Protein AF-A0A951R9G5-F1 (afdb_monomer_lite)

Radius of gyration: 33.05 Å; chains: 1; bounding box: 83×29×90 Å

Sequence (285 aa):
MSDTEKRITAKMILDDSGYSSTLKGINSEIKNNKSELKAAQSGLEAFGKSTEGVNRVQSSLQKQLDLQNKKLETYKKSIKDATETLQGNIHKRDELAKSLSKAEKAHEMAIKNYGKESKEAKETEKALEELQKEHAKLDKTVENNAKTLQNYETQMNKAEEEVNKAQSAINKFNREVENTHSVSNASKRLEDLGNNFKKVGSKAQEIGGKLTTHVSLPLTGIGVAAAHVGMEYEAQMDKVAAISGATGDDLKKLENKAQEMGAKTKFSAAQAGEGMEYMAKLLPS

Structure (mmCIF, N/CA/C/O backbone):
data_AF-A0A951R9G5-F1
#
_entry.id   AF-A0A951R9G5-F1
#
loop_
_atom_site.group_PDB
_atom_site.id
_atom_site.type_symbol
_atom_site.label_atom_id
_atom_site.label_alt_id
_atom_site.label_comp_id
_atom_site.label_asym_id
_atom_site.label_entity_id
_atom_site.label_seq_id
_atom_site.pdbx_PDB_ins_code
_atom_site.Cartn_x
_atom_site.Cartn_y
_atom_site.Cartn_z
_atom_site.occupancy
_atom_site.B_iso_or_equiv
_atom_site.auth_seq_id
_atom_site.auth_comp_id
_atom_site.auth_asym_id
_atom_site.auth_atom_id
_atom_site.pdbx_PDB_model_num
ATOM 1 N N . MET A 1 1 ? 15.626 -10.837 26.464 1.00 36.91 1 MET A N 1
ATOM 2 C CA . MET A 1 1 ? 14.844 -10.658 25.222 1.00 36.91 1 MET A CA 1
ATOM 3 C C . MET A 1 1 ? 15.838 -10.396 24.109 1.00 36.91 1 MET A C 1
ATOM 5 O O . MET A 1 1 ? 16.568 -9.418 24.195 1.00 36.91 1 MET A O 1
ATOM 9 N N . SER A 1 2 ? 15.989 -11.344 23.184 1.00 32.59 2 SER A N 1
ATOM 10 C CA . SER A 1 2 ? 17.036 -11.305 22.153 1.00 32.59 2 SER A CA 1
ATOM 11 C C . SER A 1 2 ? 16.539 -10.556 20.914 1.00 32.59 2 SER A C 1
ATOM 13 O O . SER A 1 2 ? 15.360 -10.645 20.574 1.00 32.59 2 SER A O 1
ATOM 15 N N . ASP A 1 3 ? 17.432 -9.838 20.229 1.00 38.16 3 ASP A N 1
ATOM 16 C CA . ASP A 1 3 ? 17.158 -9.013 19.034 1.00 38.16 3 ASP A CA 1
ATOM 17 C C . ASP A 1 3 ? 16.532 -9.769 17.841 1.00 38.16 3 ASP A C 1
ATOM 19 O O . ASP A 1 3 ? 16.169 -9.174 16.824 1.00 38.16 3 ASP A O 1
ATOM 23 N N . THR A 1 4 ? 16.342 -11.078 17.966 1.00 37.62 4 THR A N 1
ATOM 24 C CA . THR A 1 4 ? 15.650 -11.929 16.998 1.00 37.62 4 THR A CA 1
ATOM 25 C C . THR A 1 4 ? 14.123 -11.774 17.066 1.00 37.62 4 THR A C 1
ATOM 27 O O . THR A 1 4 ? 13.455 -11.893 16.040 1.00 37.62 4 THR A O 1
ATOM 30 N N . GLU A 1 5 ? 13.551 -11.417 18.222 1.00 32.88 5 GLU A N 1
ATOM 31 C CA . GLU A 1 5 ? 12.091 -11.264 18.397 1.00 32.88 5 GLU A CA 1
ATOM 32 C C . GLU A 1 5 ? 11.547 -9.932 17.847 1.00 32.88 5 GLU A C 1
ATOM 34 O O . GLU A 1 5 ? 10.349 -9.795 17.619 1.00 32.88 5 GLU A O 1
ATOM 39 N N . LYS A 1 6 ? 12.421 -8.969 17.521 1.00 35.00 6 LYS A N 1
ATOM 40 C CA . LYS A 1 6 ? 12.043 -7.719 16.829 1.00 35.00 6 LYS A CA 1
ATOM 41 C C . LYS A 1 6 ? 12.025 -7.836 15.298 1.00 35.00 6 LYS A C 1
ATOM 43 O O . LYS A 1 6 ? 11.766 -6.850 14.615 1.00 35.00 6 LYS A O 1
ATOM 48 N N . ARG A 1 7 ? 12.301 -9.022 14.736 1.00 31.08 7 ARG A N 1
ATOM 49 C CA . ARG A 1 7 ? 12.384 -9.253 13.278 1.00 31.08 7 ARG A CA 1
ATOM 50 C C . ARG A 1 7 ? 11.173 -9.956 12.658 1.00 31.08 7 ARG A C 1
ATOM 52 O O . ARG A 1 7 ? 11.210 -10.274 11.471 1.00 31.08 7 ARG A O 1
ATOM 59 N N . ILE A 1 8 ? 10.084 -10.141 13.402 1.00 39.38 8 ILE A N 1
ATOM 60 C CA . ILE A 1 8 ? 8.827 -10.697 12.873 1.00 39.38 8 ILE A CA 1
ATOM 61 C C . ILE A 1 8 ? 7.808 -9.572 12.673 1.00 39.38 8 ILE A C 1
ATOM 63 O O . ILE A 1 8 ? 6.743 -9.543 13.278 1.00 39.38 8 ILE A O 1
ATOM 67 N N . THR A 1 9 ? 8.134 -8.573 11.854 1.00 40.47 9 THR A N 1
ATOM 68 C CA . THR A 1 9 ? 7.137 -7.585 11.412 1.00 40.47 9 THR A CA 1
ATOM 69 C C . THR A 1 9 ? 7.610 -6.942 10.112 1.00 40.47 9 THR A C 1
ATOM 71 O O . THR A 1 9 ? 8.452 -6.057 10.147 1.00 40.47 9 THR A O 1
ATOM 74 N N . ALA A 1 10 ? 7.142 -7.474 8.973 1.00 41.16 10 ALA A N 1
ATOM 75 C CA . ALA A 1 10 ? 7.097 -6.848 7.629 1.00 41.16 10 ALA A CA 1
ATOM 76 C C . ALA A 1 10 ? 6.968 -7.891 6.497 1.00 41.16 10 ALA A C 1
ATOM 78 O O . ALA A 1 10 ? 6.672 -7.530 5.364 1.00 41.16 10 ALA A O 1
ATOM 79 N N . LYS A 1 11 ? 7.209 -9.185 6.764 1.00 39.59 11 LYS A N 1
ATOM 80 C CA . LYS A 1 11 ? 7.494 -10.150 5.685 1.00 39.59 11 LYS A CA 1
ATOM 81 C C . LYS A 1 11 ? 6.357 -11.095 5.271 1.00 39.59 11 LYS A C 1
ATOM 83 O O . LYS A 1 11 ? 6.470 -11.719 4.226 1.00 39.59 11 LYS A O 1
ATOM 88 N N . MET A 1 12 ? 5.269 -11.203 6.034 1.00 39.06 12 MET A N 1
ATOM 89 C CA . MET A 1 12 ? 4.306 -12.301 5.825 1.00 39.06 12 MET A CA 1
ATOM 90 C C . MET A 1 12 ? 3.293 -12.054 4.689 1.00 39.06 12 MET A C 1
ATOM 92 O O . MET A 1 12 ? 3.010 -12.981 3.946 1.00 39.06 12 MET A O 1
ATOM 96 N N . ILE A 1 13 ? 2.828 -10.817 4.444 1.00 44.94 13 ILE A N 1
ATOM 97 C CA . ILE A 1 13 ? 1.902 -10.550 3.313 1.00 44.94 13 ILE A CA 1
ATOM 98 C C . ILE A 1 13 ? 2.625 -10.626 1.946 1.00 44.94 13 ILE A C 1
ATOM 100 O O . ILE A 1 13 ? 2.043 -11.014 0.931 1.00 44.94 13 ILE A O 1
ATOM 104 N N . LEU A 1 14 ? 3.918 -10.278 1.903 1.00 45.00 14 LEU A N 1
ATOM 105 C CA . LEU A 1 14 ? 4.687 -10.174 0.653 1.00 45.00 14 LEU A CA 1
ATOM 106 C C . LEU A 1 14 ? 5.300 -11.503 0.168 1.00 45.00 14 LEU A C 1
ATOM 108 O O . LEU A 1 14 ? 5.601 -11.611 -1.024 1.00 45.00 14 LEU A O 1
ATOM 112 N N . ASP A 1 15 ? 5.500 -12.495 1.047 1.00 45.25 15 ASP A N 1
ATOM 113 C CA . ASP A 1 15 ? 6.011 -13.821 0.651 1.00 45.25 15 ASP A CA 1
ATOM 114 C C . ASP A 1 15 ? 4.880 -14.844 0.370 1.00 45.25 15 ASP A C 1
ATOM 116 O O . ASP A 1 15 ? 5.022 -15.598 -0.591 1.00 45.25 15 ASP A O 1
ATOM 120 N N . ASP A 1 16 ? 3.729 -14.822 1.067 1.00 45.28 16 ASP A N 1
ATOM 121 C CA . ASP A 1 16 ? 2.633 -15.799 0.831 1.00 45.28 16 ASP A CA 1
ATOM 122 C C . ASP A 1 16 ? 1.835 -15.557 -0.468 1.00 45.28 16 ASP A C 1
ATOM 124 O O . ASP A 1 16 ? 1.237 -16.475 -1.025 1.00 45.28 16 ASP A O 1
ATOM 128 N N . SER A 1 17 ? 1.852 -14.335 -1.009 1.00 54.28 17 SER A N 1
ATOM 129 C CA . SER A 1 17 ? 1.121 -13.963 -2.235 1.00 54.28 17 SER A CA 1
ATOM 130 C C . SER A 1 17 ? 1.897 -14.220 -3.541 1.00 54.28 17 SER A C 1
ATOM 132 O O . SER A 1 17 ? 1.411 -13.903 -4.628 1.00 54.28 17 SER A O 1
ATOM 134 N N . GLY A 1 18 ? 3.133 -14.738 -3.467 1.00 63.47 18 GLY A N 1
ATOM 135 C CA . GLY A 1 18 ? 4.022 -14.905 -4.630 1.00 63.47 18 GLY A CA 1
ATOM 136 C C . GLY A 1 18 ? 4.608 -13.590 -5.173 1.00 63.47 18 GLY A C 1
ATOM 137 O O . GLY A 1 18 ? 5.363 -13.586 -6.154 1.00 63.47 18 GLY A O 1
ATOM 138 N N . TYR A 1 19 ? 4.322 -12.468 -4.515 1.00 70.12 19 TYR A N 1
ATOM 139 C CA . TYR A 1 19 ? 4.703 -11.120 -4.922 1.00 70.12 19 TYR A CA 1
ATOM 140 C C . TYR A 1 19 ? 6.222 -10.912 -5.002 1.00 70.12 19 TYR A C 1
ATOM 142 O O . TYR A 1 19 ? 6.767 -10.488 -6.024 1.00 70.12 19 TYR A O 1
ATOM 150 N N . SER A 1 20 ? 6.918 -11.291 -3.928 1.00 70.62 20 SER A N 1
ATOM 151 C CA . SER A 1 20 ? 8.380 -11.280 -3.804 1.00 70.62 20 SER A CA 1
ATOM 152 C C . SER A 1 20 ? 9.061 -12.061 -4.935 1.00 70.62 20 SER A C 1
ATOM 154 O O . SER A 1 20 ? 10.040 -11.591 -5.519 1.00 70.62 20 SER A O 1
ATOM 156 N N . SER A 1 21 ? 8.515 -13.224 -5.305 1.00 77.31 21 SER A N 1
ATOM 157 C CA . SER A 1 21 ? 9.049 -14.051 -6.394 1.00 77.31 21 SER A CA 1
ATOM 158 C C . SER A 1 21 ? 8.851 -13.404 -7.771 1.00 77.31 21 SER A C 1
ATOM 160 O O . SER A 1 21 ? 9.802 -13.317 -8.551 1.00 77.31 21 SER A O 1
ATOM 162 N N . THR A 1 22 ? 7.665 -12.843 -8.023 1.00 82.62 22 THR A N 1
ATOM 163 C CA . THR A 1 22 ? 7.327 -12.146 -9.272 1.00 82.62 22 THR A CA 1
ATOM 164 C C . THR A 1 22 ? 8.216 -10.918 -9.467 1.00 82.62 22 THR A C 1
ATOM 166 O O . THR A 1 22 ? 8.836 -10.752 -10.518 1.00 82.62 22 THR A O 1
ATOM 169 N N . LEU A 1 23 ? 8.378 -10.089 -8.428 1.00 84.94 23 LEU A N 1
ATOM 170 C CA . LEU A 1 23 ? 9.269 -8.930 -8.481 1.00 84.94 23 LEU A CA 1
ATOM 171 C C . LEU A 1 23 ? 10.739 -9.315 -8.655 1.00 84.94 23 LEU A C 1
ATOM 173 O O . LEU A 1 23 ? 11.467 -8.603 -9.346 1.00 84.94 23 LEU A O 1
ATOM 177 N N . LYS A 1 24 ? 11.207 -10.410 -8.041 1.00 86.12 24 LYS A N 1
ATOM 178 C CA . LYS A 1 24 ? 12.572 -10.917 -8.263 1.00 86.12 24 LYS A CA 1
ATOM 179 C C . LYS A 1 24 ? 12.783 -11.310 -9.724 1.00 86.12 24 LYS A C 1
ATOM 181 O O . LYS A 1 24 ? 13.794 -10.904 -10.295 1.00 86.12 24 LYS A O 1
ATOM 186 N N . GLY A 1 25 ? 11.826 -12.021 -10.323 1.00 89.31 25 GLY A N 1
ATOM 187 C CA . GLY A 1 25 ? 11.835 -12.361 -11.748 1.00 89.31 25 GLY A CA 1
ATOM 188 C C . GLY A 1 25 ? 11.922 -11.113 -12.625 1.00 89.31 25 GLY A C 1
ATOM 189 O O . GLY A 1 25 ? 12.891 -10.945 -13.364 1.00 89.31 25 GLY A O 1
ATOM 190 N N . ILE A 1 26 ? 11.000 -10.166 -12.427 1.00 89.88 26 ILE A N 1
ATOM 191 C CA . ILE A 1 26 ? 10.973 -8.894 -13.164 1.00 89.88 26 ILE A CA 1
ATOM 192 C C . ILE A 1 26 ? 12.284 -8.111 -12.988 1.00 89.88 26 ILE A C 1
ATOM 194 O O . ILE A 1 26 ? 12.845 -7.609 -13.958 1.00 89.88 26 ILE A O 1
ATOM 198 N N . ASN A 1 27 ? 12.820 -8.008 -11.768 1.00 88.44 27 ASN A N 1
ATOM 199 C CA . ASN A 1 27 ? 14.081 -7.302 -11.519 1.00 88.44 27 ASN A CA 1
ATOM 200 C C . ASN A 1 27 ? 15.275 -7.985 -12.203 1.00 88.44 27 ASN A C 1
ATOM 202 O O . ASN A 1 27 ? 16.189 -7.296 -12.663 1.00 88.44 27 ASN A O 1
ATOM 206 N N . SER A 1 28 ? 15.273 -9.317 -12.283 1.00 93.88 28 SER A N 1
ATOM 207 C CA . SER A 1 28 ? 16.282 -10.075 -13.023 1.00 93.88 28 SER A CA 1
ATOM 208 C C . SER A 1 28 ? 16.192 -9.790 -14.522 1.00 93.88 28 SER A C 1
ATOM 210 O O . SER A 1 28 ? 17.203 -9.485 -15.152 1.00 93.88 28 SER A O 1
ATOM 212 N N . GLU A 1 29 ? 14.985 -9.798 -15.088 1.00 93.81 29 GLU A N 1
ATOM 213 C CA . GLU A 1 29 ? 14.757 -9.446 -16.492 1.00 93.81 29 GLU A CA 1
ATOM 214 C C . GLU A 1 29 ? 15.164 -7.998 -16.796 1.00 93.81 29 GLU A C 1
ATOM 216 O O . GLU A 1 29 ? 15.836 -7.749 -17.794 1.00 93.81 29 GLU A O 1
ATOM 221 N N . ILE A 1 30 ? 14.855 -7.048 -15.905 1.00 91.19 30 ILE A N 1
ATOM 222 C CA . ILE A 1 30 ? 15.292 -5.646 -16.017 1.00 91.19 30 ILE A CA 1
ATOM 223 C C . ILE A 1 30 ? 16.819 -5.555 -16.028 1.00 91.19 30 ILE A C 1
ATOM 225 O O . ILE A 1 30 ? 17.393 -4.794 -16.809 1.00 91.19 30 ILE A O 1
ATOM 229 N N . LYS A 1 31 ? 17.499 -6.310 -15.159 1.00 93.00 31 LYS A N 1
ATOM 230 C CA . LYS A 1 31 ? 18.965 -6.333 -15.104 1.00 93.00 31 LYS A CA 1
ATOM 231 C C . LYS A 1 31 ? 19.556 -6.891 -16.399 1.00 93.00 31 LYS A C 1
ATOM 233 O O . LYS A 1 31 ? 20.497 -6.301 -16.926 1.00 93.00 31 LYS A O 1
ATOM 238 N N . ASN A 1 32 ? 18.996 -7.982 -16.913 1.00 94.38 32 ASN A N 1
ATOM 239 C CA . ASN A 1 32 ? 19.443 -8.599 -18.160 1.00 94.38 32 ASN A CA 1
ATOM 240 C C . ASN A 1 32 ? 19.214 -7.662 -19.349 1.00 94.38 32 ASN A C 1
ATOM 242 O O . ASN A 1 32 ? 20.152 -7.380 -20.091 1.00 94.38 32 ASN A O 1
ATOM 246 N N . ASN A 1 33 ? 18.019 -7.077 -19.460 1.00 93.50 33 ASN A N 1
ATOM 247 C CA . ASN A 1 33 ? 17.706 -6.122 -20.516 1.00 93.50 33 ASN A CA 1
ATOM 248 C C . ASN A 1 33 ? 18.573 -4.855 -20.433 1.00 93.50 33 ASN A C 1
ATOM 250 O O . ASN A 1 33 ? 18.966 -4.317 -21.458 1.00 93.50 33 ASN A O 1
ATOM 254 N N . LYS A 1 34 ? 18.956 -4.393 -19.235 1.00 89.88 34 LYS A N 1
ATOM 255 C CA . LYS A 1 34 ? 19.909 -3.280 -19.087 1.00 89.88 34 LYS A CA 1
ATOM 256 C C . LYS A 1 34 ? 21.285 -3.615 -19.676 1.00 89.88 34 LYS A C 1
ATOM 258 O O . LYS A 1 34 ? 21.927 -2.741 -20.257 1.00 89.88 34 LYS A O 1
ATOM 263 N N . SER A 1 35 ? 21.742 -4.857 -19.520 1.00 92.94 35 SER A N 1
ATOM 264 C CA . SER A 1 35 ? 22.984 -5.333 -20.139 1.00 92.94 35 SER A CA 1
ATOM 265 C C . SER A 1 35 ? 22.850 -5.432 -21.661 1.00 92.94 35 SER A C 1
ATOM 267 O O . SER A 1 35 ? 23.738 -4.962 -22.369 1.00 92.94 35 SER A O 1
ATOM 269 N N . GLU A 1 36 ? 21.729 -5.967 -22.160 1.00 90.38 36 GLU A N 1
ATOM 270 C CA . GLU A 1 36 ? 21.400 -6.015 -23.597 1.00 90.38 36 GLU A CA 1
ATOM 271 C C . GLU A 1 36 ? 21.358 -4.606 -24.206 1.00 90.38 36 GLU A C 1
ATOM 273 O O . GLU A 1 36 ? 21.975 -4.360 -25.241 1.00 90.38 36 GLU A O 1
ATOM 278 N N . LEU A 1 37 ? 20.714 -3.656 -23.524 1.00 89.44 37 LEU A N 1
ATOM 279 C CA . LEU A 1 37 ? 20.622 -2.261 -23.940 1.00 89.44 37 LEU A CA 1
ATOM 280 C C . LEU A 1 37 ? 22.003 -1.618 -24.046 1.00 89.44 37 LEU A C 1
ATOM 282 O O . LEU A 1 37 ? 22.299 -0.963 -25.041 1.00 89.44 37 LEU A O 1
ATOM 286 N N . LYS A 1 38 ? 22.863 -1.824 -23.040 1.00 90.50 38 LYS A N 1
ATOM 287 C CA . LYS A 1 38 ? 24.233 -1.299 -23.051 1.00 90.50 38 LYS A CA 1
ATOM 288 C C . LYS A 1 38 ? 25.033 -1.875 -24.222 1.00 90.50 38 LYS A C 1
ATOM 290 O O . LYS A 1 38 ? 25.726 -1.128 -24.904 1.00 90.50 38 LYS A O 1
ATOM 295 N N . ALA A 1 39 ? 24.915 -3.178 -24.477 1.00 90.50 39 ALA A N 1
ATOM 296 C CA . ALA A 1 39 ? 25.574 -3.820 -25.610 1.00 90.50 39 ALA A CA 1
ATOM 297 C C . ALA A 1 39 ? 25.055 -3.281 -26.955 1.00 90.50 39 ALA A C 1
ATOM 299 O O . ALA A 1 39 ? 25.849 -2.983 -27.846 1.00 90.50 39 ALA A O 1
ATOM 300 N N . ALA A 1 40 ? 23.738 -3.091 -27.087 1.00 88.44 40 ALA A N 1
ATOM 301 C CA . ALA A 1 40 ? 23.126 -2.506 -28.275 1.00 88.44 40 ALA A CA 1
ATOM 302 C C . ALA A 1 40 ? 23.585 -1.054 -28.504 1.00 88.44 40 ALA A C 1
ATOM 304 O O . ALA A 1 40 ? 23.884 -0.683 -29.636 1.00 88.44 40 ALA A O 1
ATOM 305 N N . GLN A 1 41 ? 23.698 -0.255 -27.438 1.00 84.62 41 GLN A N 1
ATOM 306 C CA . GLN A 1 41 ? 24.218 1.114 -27.495 1.00 84.62 41 GLN A CA 1
ATOM 307 C C . GLN A 1 41 ? 25.681 1.148 -27.951 1.00 84.62 41 GLN A C 1
ATOM 309 O O . GLN A 1 41 ? 26.000 1.867 -28.893 1.00 84.62 41 GLN A O 1
ATOM 314 N N . SER A 1 42 ? 26.554 0.324 -27.361 1.00 87.88 42 SER A N 1
ATOM 315 C CA . SER A 1 42 ? 27.959 0.239 -27.781 1.00 87.88 42 SER A CA 1
ATOM 316 C C . SER A 1 42 ? 28.113 -0.246 -29.226 1.00 87.88 42 SER A C 1
ATOM 318 O O . SER A 1 42 ? 28.968 0.252 -29.951 1.00 87.88 42 SER A O 1
ATOM 320 N N . GLY A 1 43 ? 27.268 -1.180 -29.676 1.00 84.94 43 GLY A N 1
ATOM 321 C CA . GLY A 1 43 ? 27.242 -1.612 -31.075 1.00 84.94 43 GLY A CA 1
ATOM 322 C C . GLY A 1 43 ? 26.814 -0.496 -32.034 1.00 84.94 43 GLY A C 1
ATOM 323 O O . GLY A 1 43 ? 27.420 -0.332 -33.090 1.00 84.94 43 GLY A O 1
ATOM 324 N N . LEU A 1 44 ? 25.815 0.304 -31.653 1.00 84.00 44 LEU A N 1
ATOM 325 C CA . LEU A 1 44 ? 25.371 1.464 -32.431 1.00 84.00 44 LEU A CA 1
ATOM 326 C C . LEU A 1 44 ? 26.466 2.541 -32.548 1.00 84.00 44 LEU A C 1
ATOM 328 O O . LEU A 1 44 ? 26.592 3.176 -33.593 1.00 84.00 44 LEU A O 1
ATOM 332 N N . GLU A 1 45 ? 27.256 2.750 -31.492 1.00 81.00 45 GLU A N 1
ATOM 333 C CA . GLU A 1 45 ? 28.391 3.682 -31.497 1.00 81.00 45 GLU A CA 1
ATOM 334 C C . GLU A 1 45 ? 29.565 3.167 -32.344 1.00 81.00 45 GLU A C 1
ATOM 336 O O . GLU A 1 45 ? 30.147 3.934 -33.109 1.00 81.00 45 GLU A O 1
ATOM 341 N N . ALA A 1 46 ? 29.893 1.874 -32.244 1.00 82.81 46 ALA A N 1
ATOM 342 C CA . ALA A 1 46 ? 31.064 1.282 -32.892 1.00 82.81 46 ALA A CA 1
ATOM 343 C C . ALA A 1 46 ? 30.885 1.014 -34.397 1.00 82.81 46 ALA A C 1
ATOM 345 O O . ALA A 1 46 ? 31.836 1.166 -35.161 1.00 82.81 46 ALA A O 1
ATOM 346 N N . PHE A 1 47 ? 29.687 0.613 -34.835 1.00 73.50 47 PHE A N 1
ATOM 347 C CA . PHE A 1 47 ? 29.429 0.185 -36.221 1.00 73.50 47 PHE A CA 1
ATOM 348 C C . PHE A 1 47 ? 28.654 1.219 -37.051 1.00 73.50 47 PHE A C 1
ATOM 350 O O . PHE A 1 47 ? 28.233 0.940 -38.174 1.00 73.50 47 PHE A O 1
ATOM 357 N N . GLY A 1 48 ? 28.494 2.431 -36.514 1.00 67.12 48 GLY A N 1
ATOM 358 C CA . GLY A 1 48 ? 27.769 3.523 -37.151 1.00 67.12 48 GLY A CA 1
ATOM 359 C C . GLY A 1 48 ? 26.253 3.430 -36.969 1.00 67.12 48 GLY A C 1
ATOM 360 O O . GLY A 1 48 ? 25.683 2.383 -36.660 1.00 67.12 48 GLY A O 1
ATOM 361 N N . LYS A 1 49 ? 25.579 4.570 -37.173 1.00 72.44 49 LYS A N 1
ATOM 362 C CA . LYS A 1 49 ? 24.120 4.707 -37.054 1.00 72.44 49 LYS A CA 1
ATOM 363 C C . LYS A 1 49 ? 23.428 3.987 -38.216 1.00 72.44 49 LYS A C 1
ATOM 365 O O . LYS A 1 49 ? 23.011 4.628 -39.171 1.00 72.44 49 LYS A O 1
ATOM 370 N N . SER A 1 50 ? 23.345 2.662 -38.158 1.00 78.50 50 SER A N 1
ATOM 371 C CA . SER A 1 50 ? 22.577 1.847 -39.100 1.00 78.50 50 SER A CA 1
ATOM 372 C C . SER A 1 50 ? 21.151 1.638 -38.591 1.00 78.50 50 SER A C 1
ATOM 374 O O . SER A 1 50 ? 20.899 1.631 -37.383 1.00 78.50 50 SER A O 1
ATOM 376 N N . THR A 1 51 ? 20.207 1.430 -39.508 1.00 76.81 51 THR A N 1
ATOM 377 C CA . THR A 1 51 ? 18.809 1.108 -39.177 1.00 76.81 51 THR A CA 1
ATOM 378 C C . THR A 1 51 ? 18.717 -0.117 -38.266 1.00 76.81 51 THR A C 1
ATOM 380 O O . THR A 1 51 ? 17.940 -0.132 -37.317 1.00 76.81 51 THR A O 1
ATOM 383 N N . GLU A 1 52 ? 19.569 -1.120 -38.490 1.00 81.50 52 GLU A N 1
ATOM 384 C CA . GLU A 1 52 ? 19.612 -2.327 -37.667 1.00 81.50 52 GLU A CA 1
ATOM 385 C C . GLU A 1 52 ? 20.094 -2.043 -36.235 1.00 81.50 52 GLU A C 1
ATOM 387 O O . GLU A 1 52 ? 19.476 -2.500 -35.273 1.00 81.50 52 GLU A O 1
ATOM 392 N N . GLY A 1 53 ? 21.151 -1.239 -36.069 1.00 83.25 53 GLY A N 1
ATOM 393 C CA . GLY A 1 53 ? 21.630 -0.828 -34.747 1.00 83.25 53 GLY A CA 1
ATOM 394 C C . GLY A 1 53 ? 20.579 -0.023 -33.980 1.00 83.25 53 GLY A C 1
ATOM 395 O O . GLY A 1 53 ? 20.345 -0.264 -32.795 1.00 83.25 53 GLY A O 1
ATOM 396 N N . VAL A 1 54 ? 19.892 0.890 -34.669 1.00 83.94 54 VAL A N 1
ATOM 397 C CA . VAL A 1 54 ? 18.809 1.695 -34.093 1.00 83.94 54 VAL A CA 1
ATOM 398 C C . VAL A 1 54 ? 17.635 0.817 -33.647 1.00 83.94 54 VAL A C 1
ATOM 400 O O . VAL A 1 54 ? 17.159 0.973 -32.521 1.00 83.94 54 VAL A O 1
ATOM 403 N N . ASN A 1 55 ? 17.223 -0.147 -34.475 1.00 83.88 55 ASN A N 1
ATOM 404 C CA . ASN A 1 55 ? 16.144 -1.083 -34.155 1.00 83.88 55 ASN A CA 1
ATOM 405 C C . ASN A 1 55 ? 16.477 -1.961 -32.941 1.00 83.88 55 ASN A C 1
ATOM 407 O O . ASN A 1 55 ? 15.607 -2.217 -32.110 1.00 83.88 55 ASN A O 1
ATOM 411 N N . ARG A 1 56 ? 17.740 -2.383 -32.780 1.00 87.56 56 ARG A N 1
ATOM 412 C CA . ARG A 1 56 ? 18.174 -3.158 -31.603 1.00 87.56 56 ARG A CA 1
ATOM 413 C C . ARG A 1 56 ? 18.063 -2.352 -30.308 1.00 87.56 56 ARG A C 1
ATOM 415 O O . ARG A 1 56 ? 17.520 -2.858 -29.325 1.00 87.56 56 ARG A O 1
ATOM 422 N N . VAL A 1 57 ? 18.530 -1.098 -30.298 1.00 88.00 57 VAL A N 1
ATOM 423 C CA . VAL A 1 57 ? 18.390 -0.222 -29.117 1.00 88.00 57 VAL A CA 1
ATOM 424 C C . VAL A 1 57 ? 16.910 0.050 -28.834 1.00 88.00 57 VAL A C 1
ATOM 426 O O . VAL A 1 57 ? 16.476 -0.071 -27.692 1.00 88.00 57 VAL A O 1
ATOM 429 N N . GLN A 1 58 ? 16.117 0.346 -29.866 1.00 85.25 58 GLN A N 1
ATOM 430 C CA . GLN A 1 58 ? 14.676 0.583 -29.752 1.00 85.25 58 GLN A CA 1
ATOM 431 C C . GLN A 1 58 ? 13.921 -0.623 -29.179 1.00 85.25 58 GLN A C 1
ATOM 433 O O . GLN A 1 58 ? 13.148 -0.461 -28.236 1.00 85.25 58 GLN A O 1
ATOM 438 N N . SER A 1 59 ? 14.197 -1.832 -29.668 1.00 88.56 59 SER A N 1
ATOM 439 C CA . SER A 1 59 ? 13.581 -3.066 -29.166 1.00 88.56 59 SER A CA 1
ATOM 440 C C . SER A 1 59 ? 13.924 -3.315 -27.696 1.00 88.56 59 SER A C 1
ATOM 442 O O . SER A 1 59 ? 13.053 -3.664 -26.899 1.00 88.56 59 SER A O 1
ATOM 444 N N . SER A 1 60 ? 15.178 -3.073 -27.299 1.00 90.31 60 SER A N 1
ATOM 445 C CA . SER A 1 60 ? 15.588 -3.197 -25.897 1.00 90.31 60 SER A CA 1
ATOM 446 C C . SER A 1 60 ? 14.942 -2.130 -25.000 1.00 90.31 60 SER A C 1
ATOM 448 O O . SER A 1 60 ? 14.557 -2.425 -23.867 1.00 90.31 60 SER A O 1
ATOM 450 N N . LEU A 1 61 ? 14.739 -0.907 -25.499 1.00 87.94 61 LEU A N 1
ATOM 451 C CA . LEU A 1 61 ? 13.998 0.140 -24.787 1.00 87.94 61 LEU A CA 1
ATOM 452 C C . LEU A 1 61 ? 12.504 -0.196 -24.641 1.00 87.94 61 LEU A C 1
ATOM 454 O O . LEU A 1 61 ? 11.949 0.013 -23.565 1.00 87.94 61 LEU A O 1
ATOM 458 N N . GLN A 1 62 ? 11.862 -0.770 -25.663 1.00 90.00 62 GLN A N 1
ATOM 459 C CA . GLN A 1 62 ? 10.476 -1.246 -25.560 1.00 90.00 62 GLN A CA 1
ATOM 460 C C . GLN A 1 62 ? 10.357 -2.367 -24.521 1.00 90.00 62 GLN A C 1
ATOM 462 O O . GLN A 1 62 ? 9.533 -2.280 -23.615 1.00 90.00 62 GLN A O 1
ATOM 467 N N . LYS A 1 63 ? 11.255 -3.358 -24.566 1.00 93.56 63 LYS A N 1
ATOM 468 C CA . LYS A 1 63 ? 11.325 -4.420 -23.551 1.00 93.56 63 LYS A CA 1
ATOM 469 C C . LYS A 1 63 ? 11.549 -3.850 -22.146 1.00 93.56 63 LYS A C 1
ATOM 471 O O . LYS A 1 63 ? 10.953 -4.328 -21.183 1.00 93.56 63 LYS A O 1
ATOM 476 N N . GLN A 1 64 ? 12.363 -2.797 -22.014 1.00 89.62 64 GLN A N 1
ATOM 477 C CA . GLN A 1 64 ? 12.545 -2.091 -20.744 1.00 89.62 64 GLN A CA 1
ATOM 478 C C . GLN A 1 64 ? 11.229 -1.475 -20.259 1.00 89.62 64 GLN A C 1
ATOM 480 O O . GLN A 1 64 ? 10.931 -1.587 -19.071 1.00 89.62 64 GLN A O 1
ATOM 485 N N . LEU A 1 65 ? 10.451 -0.841 -21.146 1.00 89.50 65 LEU A N 1
ATOM 486 C CA . LEU A 1 65 ? 9.146 -0.274 -20.804 1.00 89.50 65 LEU A CA 1
ATOM 487 C C . LEU A 1 65 ? 8.191 -1.343 -20.299 1.00 89.50 65 LEU A C 1
ATOM 489 O O . LEU A 1 65 ? 7.627 -1.196 -19.221 1.00 89.50 65 LEU A O 1
ATOM 493 N N . ASP A 1 66 ? 8.067 -2.434 -21.047 1.00 91.44 66 ASP A N 1
ATOM 494 C CA . ASP A 1 66 ? 7.135 -3.512 -20.739 1.00 91.44 66 ASP A CA 1
ATOM 495 C C . ASP A 1 66 ? 7.444 -4.127 -19.368 1.00 91.44 66 ASP A C 1
ATOM 497 O O . ASP A 1 66 ? 6.542 -4.393 -18.573 1.00 91.44 66 ASP A O 1
ATOM 501 N N . LEU A 1 67 ? 8.730 -4.299 -19.045 1.00 92.12 67 LEU A N 1
ATOM 502 C CA . LEU A 1 67 ? 9.167 -4.788 -17.739 1.00 92.12 67 LEU A CA 1
ATOM 503 C C . LEU A 1 67 ? 8.865 -3.803 -16.603 1.00 92.12 67 LEU A C 1
ATOM 505 O O . LEU A 1 67 ? 8.448 -4.229 -15.524 1.00 92.12 67 LEU A O 1
ATOM 509 N N . GLN A 1 68 ? 9.049 -2.498 -16.822 1.00 87.19 68 GLN A N 1
ATOM 510 C CA . GLN A 1 68 ? 8.677 -1.488 -15.827 1.00 87.19 68 GLN A CA 1
ATOM 511 C C . GLN A 1 68 ? 7.154 -1.405 -15.651 1.00 87.19 68 GLN A C 1
ATOM 513 O O . GLN A 1 68 ? 6.692 -1.295 -14.519 1.00 87.19 68 GLN A O 1
ATOM 518 N N . ASN A 1 69 ? 6.375 -1.557 -16.724 1.00 89.62 69 ASN A N 1
ATOM 519 C CA . ASN A 1 69 ? 4.913 -1.611 -16.669 1.00 89.62 69 ASN A CA 1
ATOM 520 C C . ASN A 1 69 ? 4.440 -2.820 -15.867 1.00 89.62 69 ASN A C 1
ATOM 522 O O . ASN A 1 69 ? 3.674 -2.662 -14.923 1.00 89.62 69 ASN A O 1
ATOM 526 N N . LYS A 1 70 ? 4.972 -4.018 -16.148 1.00 91.06 70 LYS A N 1
ATOM 527 C CA . LYS A 1 70 ? 4.692 -5.224 -15.347 1.00 91.06 70 LYS A CA 1
ATOM 528 C C . LYS A 1 70 ? 5.018 -5.013 -13.869 1.00 91.06 70 LYS A C 1
ATOM 530 O O . LYS A 1 70 ? 4.276 -5.465 -12.997 1.00 91.06 70 LYS A O 1
ATOM 535 N N . LYS A 1 71 ? 6.117 -4.314 -13.574 1.00 88.00 71 LYS A N 1
ATOM 536 C CA . LYS A 1 71 ? 6.509 -3.969 -12.205 1.00 88.00 71 LYS A CA 1
ATOM 537 C C . LYS A 1 71 ? 5.503 -3.026 -11.536 1.00 88.00 71 LYS A C 1
ATOM 539 O O . LYS A 1 71 ? 5.146 -3.262 -10.383 1.00 88.00 71 LYS A O 1
ATOM 544 N N . LEU A 1 72 ? 5.034 -1.994 -12.241 1.00 86.88 72 LEU A N 1
ATOM 545 C CA . LEU A 1 72 ? 4.002 -1.079 -11.744 1.00 86.88 72 LEU A CA 1
ATOM 546 C C . LEU A 1 72 ? 2.661 -1.782 -11.534 1.00 86.88 72 LEU A C 1
ATOM 548 O O . LEU A 1 72 ? 2.090 -1.646 -10.460 1.00 86.88 72 LEU A O 1
ATOM 552 N N . GLU A 1 73 ? 2.209 -2.611 -12.474 1.00 86.31 73 GLU A N 1
ATOM 553 C CA . GLU A 1 73 ? 0.990 -3.420 -12.315 1.00 86.31 73 GLU A CA 1
ATOM 554 C C . GLU A 1 73 ? 1.078 -4.348 -11.099 1.00 86.31 73 GLU A C 1
ATOM 556 O O . GLU A 1 73 ? 0.133 -4.492 -10.322 1.00 86.31 73 GLU A O 1
ATOM 561 N N . THR A 1 74 ? 2.263 -4.917 -10.869 1.00 84.31 74 THR A N 1
ATOM 562 C CA . THR A 1 74 ? 2.540 -5.709 -9.671 1.00 84.31 74 THR A CA 1
ATOM 563 C C . THR A 1 74 ? 2.364 -4.839 -8.417 1.00 84.31 74 THR A C 1
ATOM 565 O O . THR A 1 74 ? 1.560 -5.176 -7.550 1.00 84.31 74 THR A O 1
ATOM 568 N N . TYR A 1 75 ? 3.019 -3.676 -8.314 1.00 82.38 75 TYR A N 1
ATOM 569 C CA . TYR A 1 75 ? 2.797 -2.734 -7.200 1.00 82.38 75 TYR A CA 1
ATOM 570 C C . TYR A 1 75 ? 1.327 -2.313 -7.039 1.00 82.38 75 TYR A C 1
ATOM 572 O O . TYR A 1 75 ? 0.852 -2.227 -5.911 1.00 82.38 75 TYR A O 1
ATOM 580 N N . LYS A 1 76 ? 0.591 -2.099 -8.133 1.00 83.69 76 LYS A N 1
ATOM 581 C CA . LYS A 1 76 ? -0.822 -1.698 -8.123 1.00 83.69 76 LYS A CA 1
ATOM 582 C C . LYS A 1 76 ? -1.699 -2.771 -7.496 1.00 83.69 76 LYS A C 1
ATOM 584 O O . LYS A 1 76 ? -2.525 -2.460 -6.641 1.00 83.69 76 LYS A O 1
ATOM 589 N N . LYS A 1 77 ? -1.455 -4.037 -7.842 1.00 82.50 77 LYS A N 1
ATOM 590 C CA . LYS A 1 77 ? -2.105 -5.178 -7.195 1.00 82.50 77 LYS A CA 1
ATOM 591 C C . LYS A 1 77 ? -1.808 -5.216 -5.694 1.00 82.50 77 LYS A C 1
ATOM 593 O O . LYS A 1 77 ? -2.730 -5.318 -4.901 1.00 82.50 77 LYS A O 1
ATOM 598 N N . SER A 1 78 ? -0.547 -5.036 -5.297 1.00 77.69 78 SER A N 1
ATOM 599 C CA . SER A 1 78 ? -0.183 -5.012 -3.872 1.00 77.69 78 SER A CA 1
ATOM 600 C C . SER A 1 78 ? -0.841 -3.861 -3.105 1.00 77.69 78 SER A C 1
ATOM 602 O O . SER A 1 78 ? -1.261 -4.066 -1.970 1.00 77.69 78 SER A O 1
ATOM 604 N N . ILE A 1 79 ? -0.955 -2.672 -3.705 1.00 77.62 79 ILE A N 1
ATOM 605 C CA . ILE A 1 79 ? -1.672 -1.537 -3.105 1.00 77.62 79 ILE A CA 1
ATOM 606 C C . ILE A 1 79 ? -3.158 -1.873 -2.950 1.00 77.62 79 ILE A C 1
ATOM 608 O O . ILE A 1 79 ? -3.732 -1.580 -1.908 1.00 77.62 79 ILE A O 1
ATOM 612 N N . LYS A 1 80 ? -3.772 -2.526 -3.943 1.00 81.44 80 LYS A N 1
ATOM 613 C CA . LYS A 1 80 ? -5.169 -2.968 -3.863 1.00 81.44 80 LYS A CA 1
ATOM 614 C C . LYS A 1 80 ? -5.389 -3.960 -2.714 1.00 81.44 80 LYS A C 1
ATOM 616 O O . LYS A 1 80 ? -6.253 -3.716 -1.878 1.00 81.44 80 LYS A O 1
ATOM 621 N N . ASP A 1 81 ? -4.578 -5.013 -2.630 1.00 76.94 81 ASP A N 1
ATOM 622 C CA . ASP A 1 81 ? -4.678 -6.033 -1.572 1.00 76.94 81 ASP A CA 1
ATOM 623 C C . ASP A 1 81 ? -4.472 -5.406 -0.172 1.00 76.94 81 ASP A C 1
ATOM 625 O O . ASP A 1 81 ? -5.122 -5.759 0.818 1.00 76.94 81 ASP A O 1
ATOM 629 N N . ALA A 1 82 ? -3.590 -4.407 -0.088 1.00 76.06 82 ALA A N 1
ATOM 630 C CA . ALA A 1 82 ? -3.368 -3.624 1.120 1.00 76.06 82 ALA A CA 1
ATOM 631 C C . ALA A 1 82 ? -4.573 -2.746 1.496 1.00 76.06 82 ALA A C 1
ATOM 633 O O . ALA A 1 82 ? -4.913 -2.644 2.676 1.00 76.06 82 ALA A O 1
ATOM 634 N N . THR A 1 83 ? -5.235 -2.133 0.510 1.00 78.12 83 THR A N 1
ATOM 635 C CA . THR A 1 83 ? -6.474 -1.372 0.711 1.00 78.12 83 THR A CA 1
ATOM 636 C C . THR A 1 83 ? -7.606 -2.274 1.201 1.00 78.12 83 THR A C 1
ATOM 638 O O . THR A 1 83 ? -8.311 -1.894 2.133 1.00 78.12 83 THR A O 1
ATOM 641 N N . GLU A 1 84 ? -7.749 -3.483 0.654 1.00 77.94 84 GLU A N 1
ATOM 642 C CA . GLU A 1 84 ? -8.730 -4.473 1.131 1.00 77.94 84 GLU A CA 1
ATOM 643 C C . GLU A 1 84 ? -8.448 -4.882 2.589 1.00 77.94 84 GLU A C 1
ATOM 645 O O . GLU A 1 84 ? -9.348 -4.904 3.432 1.00 77.94 84 GLU A O 1
ATOM 650 N N . THR A 1 85 ? -7.176 -5.103 2.936 1.00 75.19 85 THR A N 1
ATOM 651 C CA . THR A 1 85 ? -6.765 -5.388 4.323 1.00 75.19 85 THR A CA 1
ATOM 652 C C . THR A 1 85 ? -7.077 -4.217 5.264 1.00 75.19 85 THR A C 1
ATOM 654 O O . THR A 1 85 ? -7.558 -4.421 6.382 1.00 75.19 85 THR A O 1
ATOM 657 N N . LEU A 1 86 ? -6.838 -2.976 4.824 1.00 76.56 86 LEU A N 1
ATOM 658 C CA . LEU A 1 86 ? -7.177 -1.778 5.590 1.00 76.56 86 LEU A CA 1
ATOM 659 C C . LEU A 1 86 ? -8.687 -1.670 5.829 1.00 76.56 86 LEU A C 1
ATOM 661 O O . LEU A 1 86 ? -9.087 -1.357 6.947 1.00 76.56 86 LEU A O 1
ATOM 665 N N . GLN A 1 87 ? -9.520 -1.960 4.826 1.00 77.12 87 GLN A N 1
ATOM 666 C CA . GLN A 1 87 ? -10.978 -1.976 4.985 1.00 77.12 87 GLN A CA 1
ATOM 667 C C . GLN A 1 87 ? -11.416 -2.984 6.053 1.00 77.12 87 GLN A C 1
ATOM 669 O O . GLN A 1 87 ? -12.197 -2.636 6.938 1.00 77.12 87 GLN A O 1
ATOM 674 N N . GLY A 1 88 ? -10.840 -4.191 6.050 1.00 75.81 88 GLY A N 1
ATOM 675 C CA . GLY A 1 88 ? -11.084 -5.178 7.105 1.00 75.81 88 GLY A CA 1
ATOM 676 C C . GLY A 1 88 ? -10.677 -4.684 8.501 1.00 75.81 88 GLY A C 1
ATOM 677 O O . GLY A 1 88 ? -11.402 -4.892 9.474 1.00 75.81 88 GLY A O 1
ATOM 678 N N . ASN A 1 89 ? -9.549 -3.978 8.613 1.00 71.94 89 ASN A N 1
ATOM 679 C CA . ASN A 1 89 ? -9.111 -3.381 9.878 1.00 71.94 89 ASN A CA 1
ATOM 680 C C . ASN A 1 89 ? -10.017 -2.220 10.331 1.00 71.94 89 ASN A C 1
ATOM 682 O O . ASN A 1 89 ? -10.271 -2.095 11.527 1.00 71.94 89 ASN A O 1
ATOM 686 N N . ILE A 1 90 ? -10.535 -1.404 9.403 1.00 79.00 90 ILE A N 1
ATOM 687 C CA . ILE A 1 90 ? -11.529 -0.356 9.694 1.00 79.00 90 ILE A CA 1
ATOM 688 C C . ILE A 1 90 ? -12.803 -0.987 10.263 1.00 79.00 90 ILE A C 1
ATOM 690 O O . ILE A 1 90 ? -13.292 -0.536 11.293 1.00 79.00 90 ILE A O 1
ATOM 694 N N . HIS A 1 91 ? -13.305 -2.070 9.661 1.00 79.00 91 HIS A N 1
ATOM 695 C CA . HIS A 1 91 ? -14.495 -2.761 10.168 1.00 79.00 91 HIS A CA 1
ATOM 696 C C . HIS A 1 91 ? -14.290 -3.303 11.585 1.00 79.00 91 HIS A C 1
ATOM 698 O O . HIS A 1 91 ? -15.108 -3.037 12.463 1.00 79.00 91 HIS A O 1
ATOM 704 N N . LYS A 1 92 ? -13.162 -3.975 11.846 1.00 75.12 92 LYS A N 1
ATOM 705 C CA . LYS A 1 92 ? -12.811 -4.438 13.200 1.00 75.12 92 LYS A CA 1
ATOM 706 C C . LYS A 1 92 ? -12.720 -3.288 14.201 1.00 75.12 92 LYS A C 1
ATOM 708 O O . LYS A 1 92 ? -13.134 -3.436 15.347 1.00 75.12 92 LYS A O 1
ATOM 713 N N . ARG A 1 93 ? -12.184 -2.138 13.781 1.00 77.12 93 ARG A N 1
ATOM 714 C CA . ARG A 1 93 ? -12.100 -0.945 14.628 1.00 77.12 93 ARG A CA 1
ATOM 715 C C . ARG A 1 93 ? -13.487 -0.446 14.994 1.00 77.12 93 ARG A C 1
ATOM 717 O O . ARG A 1 93 ? -13.746 -0.194 16.164 1.00 77.12 93 ARG A O 1
ATOM 724 N N . ASP A 1 94 ? -14.375 -0.354 14.014 1.00 77.69 94 ASP A N 1
ATOM 725 C CA . ASP A 1 94 ? -15.738 0.125 14.223 1.00 77.69 94 ASP A CA 1
ATOM 726 C C . ASP A 1 94 ? -16.551 -0.843 15.105 1.00 77.69 94 ASP A C 1
ATOM 728 O O . ASP A 1 94 ? -17.346 -0.410 15.940 1.00 77.69 94 ASP A O 1
ATOM 732 N N . GLU A 1 95 ? -16.330 -2.155 14.986 1.00 74.81 95 GLU A N 1
ATOM 733 C CA . GLU A 1 95 ? -16.899 -3.157 15.900 1.00 74.81 95 GLU A CA 1
ATOM 734 C C . GLU A 1 95 ? -16.359 -3.027 17.328 1.00 74.81 95 GLU A C 1
ATOM 736 O O . GLU A 1 95 ? -17.119 -3.104 18.301 1.00 74.81 95 GLU A O 1
ATOM 741 N N . LEU A 1 96 ? -15.057 -2.779 17.472 1.00 73.06 96 LEU A N 1
ATOM 742 C CA . LEU A 1 96 ? -14.438 -2.557 18.771 1.00 73.06 96 LEU A CA 1
ATOM 743 C C . LEU A 1 96 ? -14.929 -1.249 19.409 1.00 73.06 96 LEU A C 1
ATOM 745 O O . LEU A 1 96 ? -15.188 -1.232 20.607 1.00 73.06 96 LEU A O 1
ATOM 749 N N . ALA A 1 97 ? -15.161 -0.195 18.621 1.00 78.38 97 ALA A N 1
ATOM 750 C CA . ALA A 1 97 ? -15.769 1.053 19.087 1.00 78.38 97 ALA A CA 1
ATOM 751 C C . ALA A 1 97 ? -17.188 0.829 19.640 1.00 78.38 97 ALA A C 1
ATOM 753 O O . ALA A 1 97 ? -17.541 1.345 20.701 1.00 78.38 97 ALA A O 1
ATOM 754 N N . LYS A 1 98 ? -18.001 0.006 18.960 1.00 75.62 98 LYS A N 1
ATOM 755 C CA . LYS A 1 98 ? -19.333 -0.390 19.455 1.00 75.62 98 LYS A CA 1
ATOM 756 C C . LYS A 1 98 ? -19.235 -1.181 20.758 1.00 75.62 98 LYS A C 1
ATOM 758 O O . LYS A 1 98 ? -19.992 -0.922 21.691 1.00 75.62 98 LYS A O 1
ATOM 763 N N . SER A 1 99 ? -18.301 -2.127 20.824 1.00 72.50 99 SER A N 1
ATOM 764 C CA . SER A 1 99 ? -18.065 -2.951 22.016 1.00 72.50 99 SER A CA 1
ATOM 765 C C . SER A 1 99 ? -17.595 -2.106 23.200 1.00 72.50 99 SER A C 1
ATOM 767 O O . SER A 1 99 ? -18.072 -2.299 24.315 1.00 72.50 99 SER A O 1
ATOM 769 N N . LEU A 1 100 ? -16.733 -1.120 22.943 1.00 73.81 100 LEU A N 1
ATOM 770 C CA . LEU A 1 100 ? -16.288 -0.151 23.933 1.00 73.81 100 LEU A CA 1
ATOM 771 C C . LEU A 1 100 ? -17.470 0.657 24.478 1.00 73.81 100 LEU A C 1
ATOM 773 O O . LEU A 1 100 ? -17.659 0.690 25.686 1.00 73.81 100 LEU A O 1
ATOM 777 N N . SER A 1 101 ? -18.333 1.199 23.611 1.00 75.06 101 SER A N 1
ATOM 778 C CA . SER A 1 101 ? -19.533 1.930 24.050 1.00 75.06 101 SER A CA 1
ATOM 779 C C . SER A 1 101 ? -20.475 1.074 24.911 1.00 75.06 101 SER A C 1
ATOM 781 O O . SER A 1 101 ? -21.060 1.564 25.879 1.00 75.06 101 SER A O 1
ATOM 783 N N . LYS A 1 102 ? -20.619 -0.223 24.600 1.00 73.88 102 LYS A N 1
ATOM 784 C CA . LYS A 1 102 ? -21.382 -1.157 25.446 1.00 73.88 102 LYS A CA 1
ATOM 785 C C . LYS A 1 102 ? -20.714 -1.373 26.807 1.00 73.88 102 LYS A C 1
ATOM 787 O O . LYS A 1 102 ? -21.401 -1.355 27.827 1.00 73.88 102 LYS A O 1
ATOM 792 N N . ALA A 1 103 ? -19.395 -1.554 26.830 1.00 71.81 103 ALA A N 1
ATOM 793 C CA . ALA A 1 103 ? -18.630 -1.723 28.062 1.00 71.81 103 ALA A CA 1
ATOM 794 C C . ALA A 1 103 ? -18.667 -0.462 28.947 1.00 71.81 103 ALA A C 1
ATOM 796 O O . ALA A 1 103 ? -18.817 -0.587 30.160 1.00 71.81 103 ALA A O 1
ATOM 797 N N . GLU A 1 104 ? -18.627 0.738 28.353 1.00 74.94 104 GLU A N 1
ATOM 798 C CA . GLU A 1 104 ? -18.771 2.023 29.059 1.00 74.94 104 GLU A CA 1
ATOM 799 C C . GLU A 1 104 ? -20.111 2.089 29.800 1.00 74.94 104 GLU A C 1
ATOM 801 O O . GLU A 1 104 ? -20.141 2.326 31.007 1.00 74.94 104 GLU A O 1
ATOM 806 N N . LYS A 1 105 ? -21.215 1.756 29.119 1.00 74.75 105 LYS A N 1
ATOM 807 C CA . LYS A 1 105 ? -22.549 1.695 29.743 1.00 74.75 105 LYS A CA 1
ATOM 808 C C . LYS A 1 105 ? -22.628 0.654 30.859 1.00 74.75 105 LYS A C 1
ATOM 810 O O . LYS A 1 105 ? -23.242 0.907 31.893 1.00 74.75 105 LYS A O 1
ATOM 815 N N . ALA A 1 106 ? -22.030 -0.522 30.661 1.00 71.88 106 ALA A N 1
ATOM 816 C CA . ALA A 1 106 ? -22.004 -1.569 31.681 1.00 71.88 106 ALA A CA 1
ATOM 817 C C . ALA A 1 106 ? -21.244 -1.116 32.938 1.00 71.88 106 ALA A C 1
ATOM 819 O O . ALA A 1 106 ? -21.713 -1.338 34.054 1.00 71.88 106 ALA A O 1
ATOM 820 N N . HIS A 1 107 ? -20.117 -0.426 32.760 1.00 75.94 107 HIS A N 1
ATOM 821 C CA . HIS A 1 107 ? -19.342 0.149 33.854 1.00 75.94 107 HIS A CA 1
ATOM 822 C C . HIS A 1 107 ? -20.113 1.258 34.591 1.00 75.94 107 HIS A C 1
ATOM 824 O O . HIS A 1 107 ? -20.182 1.246 35.821 1.00 75.94 107 HIS A O 1
ATOM 830 N N . GLU A 1 108 ? -20.780 2.164 33.865 1.00 76.00 108 GLU A N 1
ATOM 831 C CA . GLU A 1 108 ? -21.653 3.188 34.460 1.00 76.00 108 GLU A CA 1
ATOM 832 C C . GLU A 1 108 ? -22.777 2.568 35.304 1.00 76.00 108 GLU A C 1
ATOM 834 O O . GLU A 1 108 ? -23.036 3.010 36.428 1.00 76.00 108 GLU A O 1
ATOM 839 N N . MET A 1 109 ? -23.421 1.508 34.803 1.00 72.50 109 MET A N 1
ATOM 840 C CA . MET A 1 109 ? -24.443 0.769 35.550 1.00 72.50 109 MET A CA 1
ATOM 841 C C . MET A 1 109 ? -23.868 0.080 36.793 1.00 72.50 109 MET A C 1
ATOM 843 O O . MET A 1 109 ? -24.501 0.112 37.849 1.00 72.50 109 MET A O 1
ATOM 847 N N . ALA A 1 110 ? -22.670 -0.506 36.701 1.00 69.88 110 ALA A N 1
ATOM 848 C CA . ALA A 1 110 ? -21.999 -1.122 37.844 1.00 69.88 110 ALA A CA 1
ATOM 849 C C . ALA A 1 110 ? -21.696 -0.090 38.943 1.00 69.88 110 ALA A C 1
ATOM 851 O O . ALA A 1 110 ? -21.988 -0.331 40.116 1.00 69.88 110 ALA A O 1
ATOM 852 N N . ILE A 1 111 ? -21.203 1.097 38.570 1.00 75.19 111 ILE A N 1
ATOM 853 C CA . ILE A 1 111 ? -20.992 2.207 39.508 1.00 75.19 111 ILE A CA 1
ATOM 854 C C . ILE A 1 111 ? -22.316 2.639 40.147 1.00 75.19 111 ILE A C 1
ATOM 856 O O . ILE A 1 111 ? -22.369 2.832 41.361 1.00 75.19 111 ILE A O 1
ATOM 860 N N . LYS A 1 112 ? -23.384 2.789 39.352 1.00 75.38 112 LYS A N 1
ATOM 861 C CA . LYS A 1 112 ? -24.699 3.241 39.832 1.00 75.38 112 LYS A CA 1
ATOM 862 C C . LYS A 1 112 ? -25.335 2.257 40.819 1.00 75.38 112 LYS A C 1
ATOM 864 O O . LYS A 1 112 ? -25.937 2.699 41.794 1.00 75.38 112 LYS A O 1
ATOM 869 N N . ASN A 1 113 ? -25.209 0.954 40.568 1.00 70.44 113 ASN A N 1
ATOM 870 C CA . ASN A 1 113 ? -25.889 -0.079 41.352 1.00 70.44 113 ASN A CA 1
ATOM 871 C C . ASN A 1 113 ? -25.082 -0.539 42.574 1.00 70.44 113 ASN A C 1
ATOM 873 O O . ASN A 1 113 ? -25.669 -0.770 43.626 1.00 70.44 113 ASN A O 1
ATOM 877 N N . TYR A 1 114 ? -23.755 -0.661 42.455 1.00 75.12 114 TYR A N 1
ATOM 878 C CA . TYR A 1 114 ? -22.907 -1.245 43.507 1.00 75.12 114 TYR A CA 1
ATOM 879 C C . TYR A 1 114 ? -21.943 -0.238 44.148 1.00 75.12 114 TYR A C 1
ATOM 881 O O . TYR A 1 114 ? -21.320 -0.531 45.168 1.00 75.12 114 TYR A O 1
ATOM 889 N N . GLY A 1 115 ? -21.824 0.964 43.580 1.00 78.44 115 GLY A N 1
ATOM 890 C CA . GLY A 1 115 ? -20.873 1.982 44.011 1.00 78.44 115 GLY A CA 1
ATOM 891 C C . GLY A 1 115 ? -19.493 1.815 43.372 1.00 78.44 115 GLY A C 1
ATOM 892 O O . GLY A 1 115 ? -19.067 0.718 43.009 1.00 78.44 115 GLY A O 1
ATOM 893 N N . LYS A 1 116 ? -18.763 2.929 43.253 1.00 83.06 116 LYS A N 1
ATOM 894 C CA . LYS A 1 116 ? -17.472 3.005 42.544 1.00 83.06 116 LYS A CA 1
ATOM 895 C C . LYS A 1 116 ? -16.379 2.099 43.130 1.00 83.06 116 LYS A C 1
ATOM 897 O O . LYS A 1 116 ? -15.529 1.611 42.399 1.00 83.06 116 LYS A O 1
ATOM 902 N N . GLU A 1 117 ? -16.416 1.846 44.437 1.00 90.31 117 GLU A N 1
ATOM 903 C CA . GLU A 1 117 ? -15.419 1.014 45.126 1.00 90.31 117 GLU A CA 1
ATOM 904 C C . GLU A 1 117 ? -15.736 -0.488 45.114 1.00 90.31 117 GLU A C 1
ATOM 906 O O . GLU A 1 117 ? -14.931 -1.280 45.619 1.00 90.31 117 GLU A O 1
ATOM 911 N N . SER A 1 118 ? -16.885 -0.877 44.547 1.00 81.00 118 SER A N 1
ATOM 912 C CA . SER A 1 118 ? -17.306 -2.273 44.431 1.00 81.00 118 SER A CA 1
ATOM 913 C C . SER A 1 118 ? -16.356 -3.095 43.563 1.00 81.00 118 SER A C 1
ATOM 915 O O . SER A 1 118 ? -15.591 -2.575 42.744 1.00 81.00 118 SER A O 1
ATOM 917 N N . LYS A 1 119 ? -16.406 -4.415 43.745 1.00 77.94 119 LYS A N 1
ATOM 918 C CA . LYS A 1 119 ? -15.598 -5.346 42.958 1.00 77.94 119 LYS A CA 1
ATOM 919 C C . LYS A 1 119 ? -16.034 -5.323 41.488 1.00 77.94 119 LYS A C 1
ATOM 921 O O . LYS A 1 119 ? -15.188 -5.282 40.602 1.00 77.94 119 LYS A O 1
ATOM 926 N N . GLU A 1 120 ? -17.338 -5.244 41.254 1.00 74.19 120 GLU A N 1
ATOM 927 C CA . GLU A 1 120 ? -18.003 -5.193 39.955 1.00 74.19 120 GLU A CA 1
ATOM 928 C C . GLU A 1 120 ? -17.611 -3.935 39.162 1.00 74.19 120 GLU A C 1
ATOM 930 O O . GLU A 1 120 ? -17.287 -4.015 37.973 1.00 74.19 120 GLU A O 1
ATOM 935 N N . ALA A 1 121 ? -17.576 -2.766 39.816 1.00 71.06 121 ALA A N 1
ATOM 936 C CA . ALA A 1 121 ? -17.115 -1.528 39.188 1.00 71.06 121 ALA A CA 1
ATOM 937 C C . ALA A 1 121 ? -15.622 -1.603 38.815 1.00 71.06 121 ALA A C 1
ATOM 939 O O . ALA A 1 121 ? -15.254 -1.233 37.704 1.00 71.06 121 ALA A O 1
ATOM 940 N N . LYS A 1 122 ? -14.766 -2.152 39.686 1.00 77.94 122 LYS A N 1
ATOM 941 C CA . LYS A 1 122 ? -13.319 -2.285 39.421 1.00 77.94 122 LYS A CA 1
ATOM 942 C C . LYS A 1 122 ? -12.990 -3.301 38.325 1.00 77.94 122 LYS A C 1
ATOM 944 O O . LYS A 1 122 ? -12.025 -3.118 37.586 1.00 77.94 122 LYS A O 1
ATOM 949 N N . GLU A 1 123 ? -13.751 -4.388 38.220 1.00 73.94 123 GLU A N 1
ATOM 950 C CA . GLU A 1 123 ? -13.581 -5.382 37.151 1.00 73.94 123 GLU A CA 1
ATOM 951 C C . GLU A 1 123 ? -13.998 -4.817 35.788 1.00 73.94 123 GLU A C 1
ATOM 953 O O . GLU A 1 123 ? -13.270 -4.976 34.806 1.00 73.94 123 GLU A O 1
ATOM 958 N N . THR A 1 124 ? -15.116 -4.087 35.740 1.00 72.94 124 THR A N 1
ATOM 959 C CA . THR A 1 124 ? -15.570 -3.412 34.515 1.00 72.94 124 THR A CA 1
ATOM 960 C C . THR A 1 124 ? -14.644 -2.266 34.097 1.00 72.94 124 THR A C 1
ATOM 962 O O . THR A 1 124 ? -14.389 -2.125 32.905 1.00 72.94 124 THR A O 1
ATOM 965 N N . GLU A 1 125 ? -14.063 -1.515 35.041 1.00 77.06 125 GLU A N 1
ATOM 966 C CA . GLU A 1 125 ? -13.058 -0.469 34.769 1.00 77.06 125 GLU A CA 1
ATOM 967 C C . GLU A 1 125 ? -11.808 -1.042 34.086 1.00 77.06 125 GLU A C 1
ATOM 969 O O . GLU A 1 125 ? -11.361 -0.530 33.060 1.00 77.06 125 GLU A O 1
ATOM 974 N N . LYS A 1 126 ? -11.272 -2.158 34.599 1.00 76.94 126 LYS A N 1
ATOM 975 C CA . LYS A 1 126 ? -10.100 -2.825 34.004 1.00 76.94 126 LYS A CA 1
ATOM 976 C C . LYS A 1 126 ? -10.368 -3.312 32.584 1.00 76.94 126 LYS A C 1
ATOM 978 O O . LYS A 1 126 ? -9.545 -3.086 31.699 1.00 76.94 126 LYS A O 1
ATOM 983 N N . ALA A 1 127 ? -11.518 -3.951 32.362 1.00 72.69 127 ALA A N 1
ATOM 984 C CA . ALA A 1 127 ? -11.916 -4.401 31.030 1.00 72.69 127 ALA A CA 1
ATOM 985 C C . ALA A 1 127 ? -12.066 -3.216 30.060 1.00 72.69 127 ALA A C 1
ATOM 987 O O . ALA A 1 127 ? -11.635 -3.297 28.908 1.00 72.69 127 ALA A O 1
ATOM 988 N N . LEU A 1 128 ? -12.621 -2.097 30.540 1.00 74.62 128 LEU A N 1
ATOM 989 C CA . LEU A 1 128 ? -12.736 -0.859 29.776 1.00 74.62 128 LEU A CA 1
ATOM 990 C C . LEU A 1 128 ? -11.367 -0.334 29.340 1.00 74.62 128 LEU A C 1
ATOM 992 O O . LEU A 1 128 ? -11.163 -0.053 28.162 1.00 74.62 128 LEU A O 1
ATOM 996 N N . GLU A 1 129 ? -10.418 -0.232 30.272 1.00 80.44 129 GLU A N 1
ATOM 997 C CA . GLU A 1 129 ? -9.073 0.259 29.976 1.00 80.44 129 GLU A CA 1
ATOM 998 C C . GLU A 1 129 ? -8.353 -0.599 28.930 1.00 80.44 129 GLU A C 1
ATOM 1000 O O . GLU A 1 129 ? -7.642 -0.070 28.072 1.00 80.44 129 GLU A O 1
ATOM 1005 N N . GLU A 1 130 ? -8.486 -1.924 29.012 1.00 75.56 130 GLU A N 1
ATOM 1006 C CA . GLU A 1 130 ? -7.871 -2.850 28.059 1.00 75.56 130 GLU A CA 1
ATOM 1007 C C . GLU A 1 130 ? -8.465 -2.680 26.656 1.00 75.56 130 GLU A C 1
ATOM 1009 O O . GLU A 1 130 ? -7.711 -2.494 25.694 1.00 75.56 130 GLU A O 1
ATOM 1014 N N . LEU A 1 131 ? -9.796 -2.616 26.549 1.00 75.12 131 LEU A N 1
ATOM 1015 C CA . LEU A 1 131 ? -10.503 -2.358 25.290 1.00 75.12 131 LEU A CA 1
ATOM 1016 C C . LEU A 1 131 ? -10.150 -0.988 24.700 1.00 75.12 131 LEU A C 1
ATOM 1018 O O . LEU A 1 131 ? -9.918 -0.876 23.496 1.00 75.12 131 LEU A O 1
ATOM 1022 N N . GLN A 1 132 ? -10.052 0.057 25.528 1.00 80.44 132 GLN A N 1
ATOM 1023 C CA . GLN A 1 132 ? -9.633 1.393 25.091 1.00 80.44 132 GLN A CA 1
ATOM 1024 C C . GLN A 1 132 ? -8.198 1.388 24.558 1.00 80.44 132 GLN A C 1
ATOM 1026 O O . GLN A 1 132 ? -7.924 1.974 23.506 1.00 80.44 132 GLN A O 1
ATOM 1031 N N . LYS A 1 133 ? -7.270 0.708 25.248 1.00 80.38 133 LYS A N 1
ATOM 1032 C CA . LYS A 1 133 ? -5.872 0.566 24.805 1.00 80.38 133 LYS A CA 1
ATOM 1033 C C . LYS A 1 133 ? -5.788 -0.170 23.468 1.00 80.38 133 LYS A C 1
ATOM 1035 O O . LYS A 1 133 ? -4.986 0.213 22.614 1.00 80.38 133 LYS A O 1
ATOM 1040 N N . GLU A 1 134 ? -6.591 -1.209 23.280 1.00 74.50 134 GLU A N 1
ATOM 1041 C CA . GLU A 1 134 ? -6.640 -1.980 22.040 1.00 74.50 134 GLU A CA 1
ATOM 1042 C C . GLU A 1 134 ? -7.252 -1.180 20.883 1.00 74.50 134 GLU A C 1
ATOM 1044 O O . GLU A 1 134 ? -6.647 -1.090 19.811 1.00 74.50 134 GLU A O 1
ATOM 1049 N N . HIS A 1 135 ? -8.373 -0.498 21.127 1.00 78.56 135 HIS A N 1
ATOM 1050 C CA . HIS A 1 135 ? -9.013 0.383 20.152 1.00 78.56 135 HIS A CA 1
ATOM 1051 C C . HIS A 1 135 ? -8.079 1.514 19.716 1.00 78.56 135 HIS A C 1
ATOM 1053 O O . HIS A 1 135 ? -7.907 1.746 18.522 1.00 78.56 135 HIS A O 1
ATOM 1059 N N . ALA A 1 136 ? -7.395 2.169 20.658 1.00 82.81 136 ALA A N 1
ATOM 1060 C CA . ALA A 1 136 ? -6.449 3.239 20.353 1.00 82.81 136 ALA A CA 1
ATOM 1061 C C . ALA A 1 136 ? -5.237 2.759 19.533 1.00 82.81 136 ALA A C 1
ATOM 1063 O O . ALA A 1 136 ? -4.715 3.507 18.703 1.00 82.81 136 ALA A O 1
ATOM 1064 N N . LYS A 1 137 ? -4.763 1.523 19.750 1.00 79.56 137 LYS A N 1
ATOM 1065 C CA . LYS A 1 137 ? -3.709 0.924 18.913 1.00 79.56 137 LYS A CA 1
ATOM 1066 C C . LYS A 1 137 ? -4.214 0.680 17.495 1.00 79.56 137 LYS A C 1
ATOM 1068 O O . LYS A 1 137 ? -3.541 1.068 16.543 1.00 79.56 137 LYS A O 1
ATOM 1073 N N . LEU A 1 138 ? -5.389 0.067 17.369 1.00 75.50 138 LEU A N 1
ATOM 1074 C CA . LEU A 1 138 ? -5.994 -0.254 16.083 1.00 75.50 138 LEU A CA 1
ATOM 1075 C C . LEU A 1 138 ? -6.302 1.008 15.266 1.00 75.50 138 LEU A C 1
ATOM 1077 O O . LEU A 1 138 ? -5.963 1.057 14.086 1.00 75.50 138 LEU A O 1
ATOM 1081 N N . ASP A 1 139 ? -6.861 2.042 15.892 1.00 79.56 139 ASP A N 1
ATOM 1082 C CA . ASP A 1 139 ? -7.174 3.312 15.233 1.00 79.56 139 ASP A CA 1
ATOM 1083 C C . ASP A 1 139 ? -5.911 4.000 14.688 1.00 79.56 139 ASP A C 1
ATOM 1085 O O . ASP A 1 139 ? -5.857 4.355 13.510 1.00 79.56 139 ASP A O 1
ATOM 1089 N N . LYS A 1 140 ? -4.826 4.048 15.476 1.00 80.69 140 LYS A N 1
ATOM 1090 C CA . LYS A 1 140 ? -3.519 4.547 15.005 1.00 80.69 140 LYS A CA 1
ATOM 1091 C C . LYS A 1 140 ? -2.969 3.734 13.835 1.00 80.69 140 LYS A C 1
ATOM 1093 O O . LYS A 1 140 ? -2.391 4.303 12.910 1.00 80.69 140 LYS A O 1
ATOM 1098 N N . THR A 1 141 ? -3.095 2.408 13.866 1.00 76.44 141 THR A N 1
ATOM 1099 C CA . THR A 1 141 ? -2.644 1.553 12.758 1.00 76.44 141 THR A CA 1
ATOM 1100 C C . THR A 1 141 ? -3.464 1.806 11.496 1.00 76.44 141 THR A C 1
ATOM 1102 O O . THR A 1 141 ? -2.882 1.951 10.423 1.00 76.44 141 THR A O 1
ATOM 1105 N N . VAL A 1 142 ? -4.789 1.913 11.617 1.00 79.56 142 VAL A N 1
ATOM 1106 C CA . VAL A 1 142 ? -5.692 2.246 10.508 1.00 79.56 142 VAL A CA 1
ATOM 1107 C C . VAL A 1 142 ? -5.332 3.605 9.906 1.00 79.56 142 VAL A C 1
ATOM 1109 O O . VAL A 1 142 ? -5.135 3.695 8.695 1.00 79.56 142 VAL A O 1
ATOM 1112 N N . GLU A 1 143 ? -5.165 4.641 10.729 1.00 80.38 143 GLU A N 1
ATOM 1113 C CA . GLU A 1 143 ? -4.818 5.990 10.271 1.00 80.38 143 GLU A CA 1
ATOM 1114 C C . GLU A 1 143 ? -3.464 6.017 9.539 1.00 80.38 143 GLU A C 1
ATOM 1116 O O . GLU A 1 143 ? -3.341 6.573 8.443 1.00 80.38 143 GLU A O 1
ATOM 1121 N N . ASN A 1 144 ? -2.442 5.380 10.115 1.00 76.81 144 ASN A N 1
ATOM 1122 C CA . ASN A 1 144 ? -1.107 5.326 9.519 1.00 76.81 144 ASN A CA 1
ATOM 1123 C C . ASN A 1 144 ? -1.088 4.532 8.208 1.00 76.81 144 ASN A C 1
ATOM 1125 O O . ASN A 1 144 ? -0.436 4.950 7.245 1.00 76.81 144 ASN A O 1
ATOM 1129 N N . ASN A 1 145 ? -1.821 3.419 8.145 1.00 74.00 145 ASN A N 1
ATOM 1130 C CA . ASN A 1 145 ? -1.946 2.623 6.930 1.00 74.00 145 ASN A CA 1
ATOM 1131 C C . ASN A 1 145 ? -2.706 3.396 5.843 1.00 74.00 145 ASN A C 1
ATOM 1133 O O . ASN A 1 145 ? -2.268 3.396 4.696 1.00 74.00 145 ASN A O 1
ATOM 1137 N N . ALA A 1 146 ? -3.772 4.125 6.194 1.00 80.31 146 ALA A N 1
ATOM 1138 C CA . ALA A 1 146 ? -4.519 4.963 5.256 1.00 80.31 146 ALA A CA 1
ATOM 1139 C C . ALA A 1 146 ? -3.639 6.059 4.632 1.00 80.31 146 ALA A C 1
ATOM 1141 O O . ALA A 1 146 ? -3.566 6.175 3.408 1.00 80.31 146 ALA A O 1
ATOM 1142 N N . LYS A 1 147 ? -2.893 6.813 5.455 1.00 79.19 147 LYS A N 1
ATOM 1143 C CA . LYS A 1 147 ? -1.951 7.847 4.977 1.00 79.19 147 LYS A CA 1
ATOM 1144 C C . LYS A 1 147 ? -0.860 7.258 4.082 1.00 79.19 147 LYS A C 1
ATOM 1146 O O . LYS A 1 147 ? -0.495 7.840 3.060 1.00 79.19 147 LYS A O 1
ATOM 1151 N N . THR A 1 148 ? -0.341 6.096 4.468 1.00 76.50 148 THR A N 1
ATOM 1152 C CA . THR A 1 148 ? 0.668 5.364 3.698 1.00 76.50 148 THR A CA 1
ATOM 1153 C C . THR A 1 148 ? 0.132 4.941 2.329 1.00 76.50 148 THR A C 1
ATOM 1155 O O . THR A 1 148 ? 0.785 5.199 1.317 1.00 76.50 148 THR A O 1
ATOM 1158 N N . LEU A 1 149 ? -1.071 4.362 2.272 1.00 76.94 149 LEU A N 1
ATOM 1159 C CA . LEU A 1 149 ? -1.699 3.936 1.018 1.00 76.94 149 LEU A CA 1
ATOM 1160 C C . LEU A 1 149 ? -2.025 5.111 0.098 1.00 76.94 149 LEU A C 1
ATOM 1162 O O . LEU A 1 149 ? -1.715 5.044 -1.088 1.00 76.94 149 LEU A O 1
ATOM 1166 N N . GLN A 1 150 ? -2.528 6.222 0.639 1.00 78.00 150 GLN A N 1
ATOM 1167 C CA . GLN A 1 150 ? -2.762 7.445 -0.134 1.00 78.00 150 GLN A CA 1
ATOM 1168 C C . GLN A 1 150 ? -1.465 7.976 -0.776 1.00 78.00 150 GLN A C 1
ATOM 1170 O O . GLN A 1 150 ? -1.442 8.432 -1.925 1.00 78.00 150 GLN A O 1
ATOM 1175 N N . ASN A 1 151 ? -0.346 7.896 -0.048 1.00 77.38 151 ASN A N 1
ATOM 1176 C CA . ASN A 1 151 ? 0.962 8.267 -0.579 1.00 77.38 151 ASN A CA 1
ATOM 1177 C C . ASN A 1 151 ? 1.396 7.329 -1.721 1.00 77.38 151 ASN A C 1
ATOM 1179 O O . ASN A 1 151 ? 1.935 7.795 -2.729 1.00 77.38 151 ASN A O 1
ATOM 1183 N N . TYR A 1 152 ? 1.148 6.022 -1.599 1.00 78.19 152 TYR A N 1
ATOM 1184 C CA . TYR A 1 152 ? 1.449 5.068 -2.669 1.00 78.19 152 TYR A CA 1
ATOM 1185 C C . TYR A 1 152 ? 0.594 5.259 -3.898 1.00 78.19 152 TYR A C 1
ATOM 1187 O O . TYR A 1 152 ? 1.144 5.235 -4.990 1.00 78.19 152 TYR A O 1
ATOM 1195 N N . GLU A 1 153 ? -0.697 5.513 -3.738 1.00 79.81 153 GLU A N 1
ATOM 1196 C CA . GLU A 1 153 ? -1.582 5.833 -4.852 1.00 79.81 153 GLU A CA 1
ATOM 1197 C C . GLU A 1 153 ? -1.087 7.081 -5.598 1.00 79.81 153 GLU A C 1
ATOM 1199 O O . GLU A 1 153 ? -0.931 7.073 -6.817 1.00 79.81 153 GLU A O 1
ATOM 1204 N N . THR A 1 154 ? -0.682 8.120 -4.861 1.00 83.31 154 THR A N 1
ATOM 1205 C CA . THR A 1 154 ? -0.098 9.333 -5.455 1.00 83.31 154 THR A CA 1
ATOM 1206 C C . THR A 1 154 ? 1.198 9.044 -6.220 1.00 83.31 154 THR A C 1
ATOM 1208 O O . THR A 1 154 ? 1.410 9.566 -7.316 1.00 83.31 154 THR A O 1
ATOM 1211 N N . GLN A 1 155 ? 2.105 8.247 -5.648 1.00 80.25 155 GLN A N 1
ATOM 1212 C CA . GLN A 1 155 ? 3.356 7.879 -6.320 1.00 80.25 155 GLN A CA 1
ATOM 1213 C C . GLN A 1 155 ? 3.115 6.954 -7.517 1.00 80.25 155 GLN A C 1
ATOM 1215 O O . GLN A 1 155 ? 3.801 7.100 -8.527 1.00 80.25 155 GLN A O 1
ATOM 1220 N N . MET A 1 156 ? 2.131 6.057 -7.426 1.00 82.31 156 MET A N 1
ATOM 1221 C CA . MET A 1 156 ? 1.711 5.179 -8.512 1.00 82.31 156 MET A CA 1
ATOM 1222 C C . MET A 1 156 ? 1.205 5.990 -9.697 1.00 82.31 156 MET A C 1
ATOM 1224 O O . MET A 1 156 ? 1.719 5.821 -10.795 1.00 82.31 156 MET A O 1
ATOM 1228 N N . ASN A 1 157 ? 0.300 6.941 -9.466 1.00 84.25 157 ASN A N 1
ATOM 1229 C CA . ASN A 1 157 ? -0.233 7.797 -10.526 1.00 84.25 157 ASN A CA 1
ATOM 1230 C C . ASN A 1 157 ? 0.885 8.576 -11.240 1.00 84.25 157 ASN A C 1
ATOM 1232 O O . ASN A 1 157 ? 0.902 8.669 -12.464 1.00 84.25 157 ASN A O 1
ATOM 1236 N N . LYS A 1 158 ? 1.883 9.071 -10.491 1.00 87.50 158 LYS A N 1
ATOM 1237 C CA . LYS A 1 158 ? 3.079 9.711 -11.073 1.00 87.50 158 LYS A CA 1
ATOM 1238 C C . LYS A 1 158 ? 3.922 8.736 -11.899 1.00 87.50 158 LYS A C 1
ATOM 1240 O O . LYS A 1 158 ? 4.486 9.126 -12.916 1.00 87.50 158 LYS A O 1
ATOM 1245 N N . ALA A 1 159 ? 4.053 7.487 -11.459 1.00 87.00 159 ALA A N 1
ATOM 1246 C CA . ALA A 1 159 ? 4.798 6.474 -12.197 1.00 87.00 159 ALA A CA 1
ATOM 1247 C C . ALA A 1 159 ? 4.069 6.041 -13.480 1.00 87.00 159 ALA A C 1
ATOM 1249 O O . ALA A 1 159 ? 4.715 5.924 -14.520 1.00 87.00 159 ALA A O 1
ATOM 1250 N N . GLU A 1 160 ? 2.743 5.875 -13.429 1.00 86.12 160 GLU A N 1
ATOM 1251 C CA . GLU A 1 160 ? 1.893 5.631 -14.602 1.00 86.12 160 GLU A CA 1
ATOM 1252 C C . GLU A 1 160 ? 1.998 6.788 -15.610 1.00 86.12 160 GLU A C 1
ATOM 1254 O O . GLU A 1 160 ? 2.129 6.560 -16.813 1.00 86.12 160 GLU A O 1
ATOM 1259 N N . GLU A 1 161 ? 2.032 8.038 -15.139 1.00 88.81 161 GLU A N 1
ATOM 1260 C CA . GLU A 1 161 ? 2.229 9.208 -16.000 1.00 88.81 161 GLU A CA 1
ATOM 1261 C C . GLU A 1 161 ? 3.579 9.166 -16.741 1.00 88.81 161 GLU A C 1
ATOM 1263 O O . GLU A 1 161 ? 3.634 9.369 -17.957 1.00 88.81 161 GLU A O 1
ATOM 1268 N N . GLU A 1 162 ? 4.677 8.870 -16.039 1.00 85.88 162 GLU A N 1
ATOM 1269 C CA . GLU A 1 162 ? 6.005 8.757 -16.657 1.00 85.88 162 GLU A CA 1
ATOM 1270 C C . GLU A 1 162 ? 6.090 7.574 -17.634 1.00 85.88 162 GLU A C 1
ATOM 1272 O O . GLU A 1 162 ? 6.729 7.686 -18.684 1.00 85.88 162 GLU A O 1
ATOM 1277 N N . VAL A 1 163 ? 5.396 6.469 -17.346 1.00 88.31 163 VAL A N 1
ATOM 1278 C CA . VAL A 1 163 ? 5.240 5.341 -18.275 1.00 88.31 163 VAL A CA 1
ATOM 1279 C C . VAL A 1 163 ? 4.516 5.768 -19.544 1.00 88.31 163 VAL A C 1
ATOM 1281 O O . VAL A 1 163 ? 4.992 5.491 -20.645 1.00 88.31 163 VAL A O 1
ATOM 1284 N N . ASN A 1 164 ? 3.409 6.496 -19.416 1.00 88.81 164 ASN A N 1
ATOM 1285 C CA . ASN A 1 164 ? 2.635 6.971 -20.559 1.00 88.81 164 ASN A CA 1
ATOM 1286 C C . ASN A 1 164 ? 3.445 7.948 -21.425 1.00 88.81 164 ASN A C 1
ATOM 1288 O O . ASN A 1 164 ? 3.390 7.891 -22.661 1.00 88.81 164 ASN A O 1
ATOM 1292 N N . LYS A 1 165 ? 4.259 8.809 -20.798 1.00 89.75 165 LYS A N 1
ATOM 1293 C CA . LYS A 1 165 ? 5.218 9.677 -21.501 1.00 89.75 165 LYS A CA 1
ATOM 1294 C C . LYS A 1 165 ? 6.277 8.862 -22.241 1.00 89.75 165 LYS A C 1
ATOM 1296 O O . LYS A 1 165 ? 6.540 9.146 -23.411 1.00 89.75 165 LYS A O 1
ATOM 1301 N N . ALA A 1 166 ? 6.854 7.845 -21.600 1.00 89.06 166 ALA A N 1
ATOM 1302 C CA . ALA A 1 166 ? 7.843 6.966 -22.221 1.00 89.06 166 ALA A CA 1
ATOM 1303 C C . ALA A 1 166 ? 7.248 6.194 -23.413 1.00 89.06 166 ALA A C 1
ATOM 1305 O O . ALA A 1 166 ? 7.837 6.200 -24.494 1.00 89.06 166 ALA A O 1
ATOM 1306 N N . GLN A 1 167 ? 6.044 5.631 -23.267 1.00 89.19 167 GLN A N 1
ATOM 1307 C CA . GLN A 1 167 ? 5.330 4.948 -24.351 1.00 89.19 167 GLN A CA 1
ATOM 1308 C C . GLN A 1 167 ? 5.062 5.889 -25.529 1.00 89.19 167 GLN A C 1
ATOM 1310 O O . GLN A 1 167 ? 5.305 5.547 -26.686 1.00 89.19 167 GLN A O 1
ATOM 1315 N N . SER A 1 168 ? 4.604 7.108 -25.241 1.00 90.81 168 SER A N 1
ATOM 1316 C CA . SER A 1 168 ? 4.353 8.125 -26.265 1.00 90.81 168 SER A CA 1
ATOM 1317 C C . SER A 1 168 ? 5.631 8.517 -27.006 1.00 90.81 168 SER A C 1
ATOM 1319 O O . SER A 1 168 ? 5.607 8.709 -28.223 1.00 90.81 168 SER A O 1
ATOM 1321 N N . ALA A 1 169 ? 6.754 8.625 -26.293 1.00 88.25 169 ALA A N 1
ATOM 1322 C CA . ALA A 1 169 ? 8.048 8.922 -26.888 1.00 88.25 169 ALA A CA 1
ATOM 1323 C C . ALA A 1 169 ? 8.535 7.781 -27.798 1.00 88.25 169 ALA A C 1
ATOM 1325 O O . ALA A 1 169 ? 9.020 8.066 -28.893 1.00 88.25 169 ALA A O 1
ATOM 1326 N N . ILE A 1 170 ? 8.347 6.511 -27.408 1.00 88.00 170 ILE A N 1
ATOM 1327 C CA . ILE A 1 170 ? 8.671 5.363 -28.275 1.00 88.00 170 ILE A CA 1
ATOM 1328 C C . ILE A 1 170 ? 7.802 5.373 -29.529 1.00 88.00 170 ILE A C 1
ATOM 1330 O O . ILE A 1 170 ? 8.314 5.226 -30.632 1.00 88.00 170 ILE A O 1
ATOM 1334 N N . ASN A 1 171 ? 6.497 5.601 -29.388 1.00 88.56 171 ASN A N 1
ATOM 1335 C CA . ASN A 1 171 ? 5.586 5.619 -30.531 1.00 88.56 171 ASN A CA 1
ATOM 1336 C C . ASN A 1 171 ? 5.961 6.719 -31.537 1.00 88.56 171 ASN A C 1
ATOM 1338 O O . ASN A 1 171 ? 5.927 6.493 -32.746 1.00 88.56 171 ASN A O 1
ATOM 1342 N N . LYS A 1 172 ? 6.349 7.904 -31.045 1.00 87.25 172 LYS A N 1
ATOM 1343 C CA . LYS A 1 172 ? 6.871 8.991 -31.890 1.00 87.25 172 LYS A CA 1
ATOM 1344 C C . LYS A 1 172 ? 8.170 8.587 -32.579 1.00 87.25 172 LYS A C 1
ATOM 1346 O O . LYS A 1 172 ? 8.306 8.802 -33.777 1.00 87.25 172 LYS A O 1
ATOM 1351 N N . PHE A 1 173 ? 9.092 7.984 -31.834 1.00 85.19 173 PHE A N 1
ATOM 1352 C CA . PHE A 1 173 ? 10.351 7.492 -32.378 1.00 85.19 173 PHE A CA 1
ATOM 1353 C C . PHE A 1 173 ? 10.132 6.471 -33.504 1.00 85.19 173 PHE A C 1
ATOM 1355 O O . PHE A 1 173 ? 10.694 6.637 -34.582 1.00 85.19 173 PHE A O 1
ATOM 1362 N N . ASN A 1 174 ? 9.256 5.483 -33.292 1.00 83.12 174 ASN A N 1
ATOM 1363 C CA . ASN A 1 174 ? 8.936 4.450 -34.279 1.00 83.12 174 ASN A CA 1
ATOM 1364 C C . ASN A 1 174 ? 8.410 5.063 -35.585 1.00 83.12 174 ASN A C 1
ATOM 1366 O O . ASN A 1 174 ? 8.939 4.772 -36.653 1.00 83.12 174 ASN A O 1
ATOM 1370 N N . ARG A 1 175 ? 7.433 5.978 -35.492 1.00 84.75 175 ARG A N 1
ATOM 1371 C CA . ARG A 1 175 ? 6.854 6.654 -36.666 1.00 84.75 175 ARG A CA 1
ATOM 1372 C C . ARG A 1 175 ? 7.889 7.425 -37.470 1.00 84.75 175 ARG A C 1
ATOM 1374 O O . ARG A 1 175 ? 7.803 7.494 -38.688 1.00 84.75 175 ARG A O 1
ATOM 1381 N N . GLU A 1 176 ? 8.841 8.063 -36.807 1.00 78.56 176 GLU A N 1
ATOM 1382 C CA . GLU A 1 176 ? 9.842 8.854 -37.511 1.00 78.56 176 GLU A CA 1
ATOM 1383 C C . GLU A 1 176 ? 10.922 8.003 -38.171 1.00 78.56 176 GLU A C 1
ATOM 1385 O O . GLU A 1 176 ? 11.313 8.310 -39.295 1.00 78.56 176 GLU A O 1
ATOM 1390 N N . VAL A 1 177 ? 11.385 6.939 -37.506 1.00 76.81 177 VAL A N 1
ATOM 1391 C CA . VAL A 1 177 ? 12.324 5.980 -38.111 1.00 76.81 177 VAL A CA 1
ATOM 1392 C C . VAL A 1 177 ? 11.700 5.349 -39.357 1.00 76.81 177 VAL A C 1
ATOM 1394 O O . VAL A 1 177 ? 12.369 5.236 -40.382 1.00 76.81 177 VAL A O 1
ATOM 1397 N N . GLU A 1 178 ? 10.412 5.010 -39.284 1.00 78.25 178 GLU A N 1
ATOM 1398 C CA . GLU A 1 178 ? 9.643 4.450 -40.395 1.00 78.25 178 GLU A CA 1
ATOM 1399 C C . GLU A 1 178 ? 9.449 5.456 -41.544 1.00 78.25 178 GLU A C 1
ATOM 1401 O O . GLU A 1 178 ? 9.729 5.128 -42.692 1.00 78.25 178 GLU A O 1
ATOM 1406 N N . ASN A 1 179 ? 9.049 6.699 -41.247 1.00 75.44 179 ASN A N 1
ATOM 1407 C CA . ASN A 1 179 ? 8.667 7.680 -42.274 1.00 75.44 179 ASN A CA 1
ATOM 1408 C C . ASN A 1 179 ? 9.828 8.470 -42.892 1.00 75.44 179 ASN A C 1
ATOM 1410 O O . ASN A 1 179 ? 9.684 9.001 -43.990 1.00 75.44 179 ASN A O 1
ATOM 1414 N N . THR A 1 180 ? 10.949 8.638 -42.186 1.00 67.38 180 THR A N 1
ATOM 1415 C CA . THR A 1 180 ? 12.047 9.504 -42.661 1.00 67.38 180 THR A CA 1
ATOM 1416 C C . THR A 1 180 ? 13.240 8.731 -43.206 1.00 67.38 180 THR A C 1
ATOM 1418 O O . THR A 1 180 ? 14.118 9.348 -43.808 1.00 67.38 180 THR A O 1
ATOM 1421 N N . HIS A 1 181 ? 13.315 7.416 -42.948 1.00 67.75 181 HIS A N 1
ATOM 1422 C CA . HIS A 1 181 ? 14.500 6.568 -43.163 1.00 67.75 181 HIS A CA 1
ATOM 1423 C C . HIS A 1 181 ? 15.818 7.185 -42.643 1.00 67.75 181 HIS A C 1
ATOM 1425 O O . HIS A 1 181 ? 16.912 6.744 -42.993 1.00 67.75 181 HIS A O 1
ATOM 1431 N N . SER A 1 182 ? 15.727 8.217 -41.796 1.00 67.62 182 SER A N 1
ATOM 1432 C CA . SER A 1 182 ? 16.836 9.066 -41.393 1.00 67.62 182 SER A CA 1
ATOM 1433 C C . SER A 1 182 ? 17.150 8.816 -39.932 1.00 67.62 182 SER A C 1
ATOM 1435 O O . SER A 1 182 ? 16.386 9.128 -39.021 1.00 67.62 182 SER A O 1
ATOM 1437 N N . VAL A 1 183 ? 18.328 8.252 -39.709 1.00 71.94 183 VAL A N 1
ATOM 1438 C CA . VAL A 1 183 ? 18.853 7.902 -38.386 1.00 71.94 183 VAL A CA 1
ATOM 1439 C C . VAL A 1 183 ? 19.826 8.955 -37.848 1.00 71.94 183 VAL A C 1
ATOM 1441 O O . VAL A 1 183 ? 20.450 8.760 -36.804 1.00 71.94 183 VAL A O 1
ATOM 1444 N N . SER A 1 184 ? 19.940 10.109 -38.516 1.00 72.56 184 SER A N 1
ATOM 1445 C CA . SER A 1 184 ? 20.887 11.175 -38.154 1.00 72.56 184 SER A CA 1
ATOM 1446 C C . SER A 1 184 ? 20.687 11.667 -36.711 1.00 72.56 184 SER A C 1
ATOM 1448 O O . SER A 1 184 ? 21.658 11.787 -35.954 1.00 72.56 184 SER A O 1
ATOM 1450 N N . ASN A 1 185 ? 19.424 11.816 -36.297 1.00 75.69 185 ASN A N 1
ATOM 1451 C CA . ASN A 1 185 ? 19.002 12.244 -34.959 1.00 75.69 185 ASN A CA 1
ATOM 1452 C C . ASN A 1 185 ? 18.606 11.083 -34.027 1.00 75.69 185 ASN A C 1
ATOM 1454 O O . ASN A 1 185 ? 18.136 11.327 -32.913 1.00 75.69 185 ASN A O 1
ATOM 1458 N N . ALA A 1 186 ? 18.796 9.826 -34.450 1.00 78.81 186 ALA A N 1
ATOM 1459 C CA . ALA A 1 186 ? 18.363 8.657 -33.686 1.00 78.81 186 ALA A CA 1
ATOM 1460 C C . ALA A 1 186 ? 19.054 8.574 -32.319 1.00 78.81 186 ALA A C 1
ATOM 1462 O O . ALA A 1 186 ? 18.385 8.350 -31.320 1.00 78.81 186 ALA A O 1
ATOM 1463 N N . SER A 1 187 ? 20.361 8.843 -32.241 1.00 75.31 187 SER A N 1
ATOM 1464 C CA . SER A 1 187 ? 21.115 8.776 -30.979 1.00 75.31 187 SER A CA 1
ATOM 1465 C C . SER A 1 187 ? 20.567 9.714 -29.902 1.00 75.31 187 SER A C 1
ATOM 1467 O O . SER A 1 187 ? 20.360 9.277 -28.777 1.00 75.31 187 SER A O 1
ATOM 1469 N N . LYS A 1 188 ? 20.256 10.970 -30.253 1.00 81.19 188 LYS A N 1
ATOM 1470 C CA . LYS A 1 188 ? 19.698 11.950 -29.307 1.00 81.19 188 LYS A CA 1
ATOM 1471 C C . LYS A 1 188 ? 18.312 11.529 -28.810 1.00 81.19 188 LYS A C 1
ATOM 1473 O O . LYS A 1 188 ? 18.011 11.624 -27.630 1.00 81.19 188 LYS A O 1
ATOM 1478 N N . ARG A 1 189 ? 17.481 10.987 -29.702 1.00 80.88 189 ARG A N 1
ATOM 1479 C CA . ARG A 1 189 ? 16.142 10.496 -29.342 1.00 80.88 189 ARG A CA 1
ATOM 1480 C C . ARG A 1 189 ? 16.198 9.230 -28.492 1.00 80.88 189 ARG A C 1
ATOM 1482 O O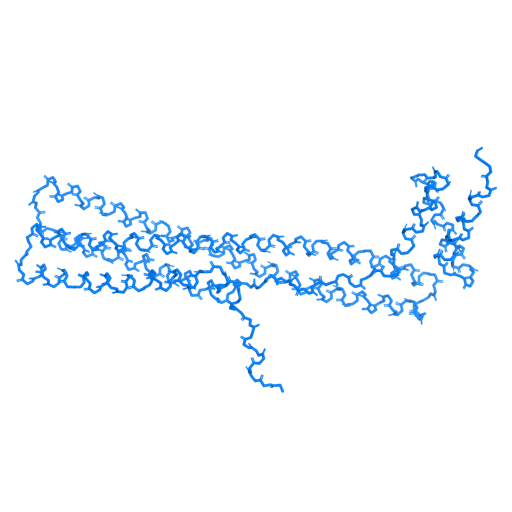 . ARG A 1 189 ? 15.416 9.088 -27.560 1.00 80.88 189 ARG A O 1
ATOM 1489 N N . LEU A 1 190 ? 17.129 8.324 -28.784 1.00 83.31 190 LEU A N 1
ATOM 1490 C CA . LEU A 1 190 ? 17.392 7.141 -27.964 1.00 83.31 190 LEU A CA 1
ATOM 1491 C C . LEU A 1 190 ? 17.925 7.531 -26.577 1.00 83.31 190 LEU A C 1
ATOM 1493 O O . LEU A 1 190 ? 17.582 6.884 -25.589 1.00 83.31 190 LEU A O 1
ATOM 1497 N N . GLU A 1 191 ? 18.711 8.605 -26.482 1.00 83.00 191 GLU A N 1
ATOM 1498 C CA . GLU A 1 191 ? 19.141 9.191 -25.210 1.00 83.00 191 GLU A CA 1
ATOM 1499 C C . GLU A 1 191 ? 17.954 9.772 -24.422 1.00 83.00 191 GLU A C 1
ATOM 1501 O O . GLU A 1 191 ? 17.786 9.445 -23.245 1.00 83.00 191 GLU A O 1
ATOM 1506 N N . ASP A 1 192 ? 17.081 10.548 -25.074 1.00 84.31 192 ASP A N 1
ATOM 1507 C CA . ASP A 1 192 ? 15.855 11.088 -24.470 1.00 84.31 192 ASP A CA 1
ATOM 1508 C C . ASP A 1 192 ? 14.935 9.970 -23.959 1.00 84.31 192 ASP A C 1
ATOM 1510 O O . ASP A 1 192 ? 14.438 10.023 -22.829 1.00 84.31 192 ASP A O 1
ATOM 1514 N N . LEU A 1 193 ? 14.756 8.913 -24.761 1.00 84.44 193 LEU A N 1
ATOM 1515 C CA . LEU A 1 193 ? 14.048 7.704 -24.352 1.00 84.44 193 LEU A CA 1
ATOM 1516 C C . LEU A 1 193 ? 14.706 7.091 -23.117 1.00 84.44 193 LEU A C 1
ATOM 1518 O O . LEU A 1 193 ? 14.041 6.915 -22.097 1.00 84.44 193 LEU A O 1
ATOM 1522 N N . GLY A 1 194 ? 16.015 6.831 -23.164 1.00 83.69 194 GLY A N 1
ATOM 1523 C CA . GLY A 1 194 ? 16.777 6.285 -22.041 1.00 83.69 194 GLY A CA 1
ATOM 1524 C C . GLY A 1 194 ? 16.635 7.107 -20.756 1.00 83.69 194 GLY A C 1
ATOM 1525 O O . GLY A 1 194 ? 16.530 6.541 -19.666 1.00 83.69 194 GLY A O 1
ATOM 1526 N N . ASN A 1 195 ? 16.569 8.434 -20.862 1.00 85.56 195 ASN A N 1
ATOM 1527 C CA . ASN A 1 195 ? 16.355 9.326 -19.726 1.00 85.56 195 ASN A CA 1
ATOM 1528 C C . ASN A 1 195 ? 14.926 9.237 -19.169 1.00 85.56 195 ASN A C 1
ATOM 1530 O O . ASN A 1 195 ? 14.761 9.177 -17.949 1.00 85.56 195 ASN A O 1
ATOM 1534 N N . ASN A 1 196 ? 13.901 9.143 -20.020 1.00 83.50 196 ASN A N 1
ATOM 1535 C CA . ASN A 1 196 ? 12.524 8.890 -19.575 1.00 83.50 196 ASN A CA 1
ATOM 1536 C C . ASN A 1 196 ? 12.400 7.526 -18.874 1.00 83.50 196 ASN A C 1
ATOM 1538 O O . ASN A 1 196 ? 11.773 7.418 -17.822 1.00 83.50 196 ASN A O 1
ATOM 1542 N N . PHE A 1 197 ? 13.093 6.501 -19.370 1.00 83.12 197 PHE A N 1
ATOM 1543 C CA . PHE A 1 197 ? 13.130 5.187 -18.724 1.00 83.12 197 PHE A CA 1
ATOM 1544 C C . PHE A 1 197 ? 13.816 5.178 -17.369 1.00 83.12 197 PHE A C 1
ATOM 1546 O O . PHE A 1 197 ? 13.364 4.482 -16.458 1.00 83.12 197 PHE A O 1
ATOM 1553 N N . LYS A 1 198 ? 14.897 5.947 -17.210 1.00 84.81 198 LYS A N 1
ATOM 1554 C CA . LYS A 1 198 ? 15.522 6.137 -15.898 1.00 84.81 198 LYS A CA 1
ATOM 1555 C C . LYS A 1 198 ? 14.522 6.743 -14.914 1.00 84.81 198 LYS A C 1
ATOM 1557 O O . LYS A 1 198 ? 14.434 6.244 -13.799 1.00 84.81 198 LYS A O 1
ATOM 1562 N N . LYS A 1 199 ? 13.725 7.739 -15.330 1.00 87.00 199 LYS A N 1
ATOM 1563 C CA . LYS A 1 199 ? 12.681 8.343 -14.481 1.00 87.00 199 LYS A CA 1
ATOM 1564 C C . LYS A 1 199 ? 11.618 7.328 -14.070 1.00 87.00 199 LYS A C 1
ATOM 1566 O O . LYS A 1 199 ? 11.357 7.199 -12.876 1.00 87.00 199 LYS A O 1
ATOM 1571 N N . VAL A 1 200 ? 11.072 6.567 -15.023 1.00 86.56 200 VAL A N 1
ATOM 1572 C CA . VAL A 1 200 ? 10.122 5.474 -14.743 1.00 86.56 200 VAL A CA 1
ATOM 1573 C C . VAL A 1 200 ? 10.718 4.483 -13.744 1.00 86.56 200 VAL A C 1
ATOM 1575 O O . VAL A 1 200 ? 10.100 4.176 -12.728 1.00 86.56 200 VAL A O 1
ATOM 1578 N N . GLY A 1 201 ? 11.950 4.027 -13.992 1.00 83.00 201 GLY A N 1
ATOM 1579 C CA . GLY A 1 201 ? 12.649 3.091 -13.115 1.00 83.00 201 GLY A CA 1
ATOM 1580 C C . GLY A 1 201 ? 12.854 3.639 -11.702 1.00 83.00 201 GLY A C 1
ATOM 1581 O O . GLY A 1 201 ? 12.604 2.924 -10.734 1.00 83.00 201 GLY A O 1
ATOM 1582 N N . SER A 1 202 ? 13.244 4.909 -11.570 1.00 86.75 202 SER A N 1
ATOM 1583 C CA . SER A 1 202 ? 13.380 5.579 -10.274 1.00 86.75 202 SER A CA 1
ATOM 1584 C C . SER A 1 202 ? 12.041 5.689 -9.543 1.00 86.75 202 SER A C 1
ATOM 1586 O O . SER A 1 202 ? 11.980 5.361 -8.362 1.00 86.75 202 SER A O 1
ATOM 1588 N N . LYS A 1 203 ? 10.947 6.049 -10.229 1.00 83.94 203 LYS A N 1
ATOM 1589 C CA . LYS A 1 203 ? 9.603 6.094 -9.623 1.00 83.94 203 LYS A CA 1
ATOM 1590 C C . LYS A 1 203 ? 9.097 4.720 -9.199 1.00 83.94 203 LYS A C 1
ATOM 1592 O O . LYS A 1 203 ? 8.612 4.565 -8.081 1.00 83.94 203 LYS A O 1
ATOM 1597 N N . ALA A 1 204 ? 9.313 3.696 -10.018 1.00 81.94 204 ALA A N 1
ATOM 1598 C CA . ALA A 1 204 ? 9.013 2.316 -9.650 1.00 81.94 204 ALA A CA 1
ATOM 1599 C C . ALA A 1 204 ? 9.872 1.820 -8.463 1.00 81.94 204 ALA A C 1
ATOM 1601 O O . ALA A 1 204 ? 9.426 0.996 -7.663 1.00 81.94 204 ALA A O 1
ATOM 1602 N N . GLN A 1 205 ? 11.113 2.297 -8.316 1.00 80.81 205 GLN A N 1
ATOM 1603 C CA . GLN A 1 205 ? 11.951 2.000 -7.148 1.00 80.81 205 GLN A CA 1
ATOM 1604 C C . GLN A 1 205 ? 11.476 2.727 -5.883 1.00 80.81 205 GLN A C 1
ATOM 1606 O O . GLN A 1 205 ? 11.445 2.104 -4.823 1.00 80.81 205 GLN A O 1
ATOM 1611 N N . GLU A 1 206 ? 11.071 3.997 -5.988 1.00 79.12 206 GLU A N 1
ATOM 1612 C CA . GLU A 1 206 ? 10.502 4.777 -4.876 1.00 79.12 206 GLU A CA 1
ATOM 1613 C C . GLU A 1 206 ? 9.255 4.096 -4.284 1.00 79.12 206 GLU A C 1
ATOM 1615 O O . GLU A 1 206 ? 9.126 4.000 -3.062 1.00 79.12 206 GLU A O 1
ATOM 1620 N N . ILE A 1 207 ? 8.371 3.575 -5.143 1.00 75.19 207 ILE A N 1
ATOM 1621 C CA . ILE A 1 207 ? 7.181 2.814 -4.731 1.00 75.19 207 ILE A CA 1
ATOM 1622 C C . ILE A 1 207 ? 7.593 1.513 -4.028 1.00 75.19 207 ILE A C 1
ATOM 1624 O O . ILE A 1 207 ? 7.138 1.232 -2.919 1.00 75.19 207 ILE A O 1
ATOM 1628 N N . GLY A 1 208 ? 8.501 0.745 -4.641 1.00 69.00 208 GLY A N 1
ATOM 1629 C CA . GLY A 1 208 ? 8.930 -0.553 -4.121 1.00 69.00 208 GLY A CA 1
ATOM 1630 C C . GLY A 1 208 ? 9.614 -0.498 -2.764 1.00 69.00 208 GLY A C 1
ATOM 1631 O O . GLY A 1 208 ? 9.281 -1.290 -1.891 1.00 69.00 208 GLY A O 1
ATOM 1632 N N . GLY A 1 209 ? 10.538 0.448 -2.573 1.00 66.81 209 GLY A N 1
ATOM 1633 C CA . GLY A 1 209 ? 11.269 0.582 -1.312 1.00 66.81 209 GLY A CA 1
ATOM 1634 C C . GLY A 1 209 ? 10.361 0.911 -0.128 1.00 66.81 209 GLY A C 1
ATOM 1635 O O . GLY A 1 209 ? 10.627 0.470 0.985 1.00 66.81 209 GLY A O 1
ATOM 1636 N N . LYS A 1 210 ? 9.266 1.642 -0.369 1.00 62.38 210 LYS A N 1
ATOM 1637 C CA . LYS A 1 210 ? 8.321 2.013 0.684 1.00 62.38 210 LYS A CA 1
ATOM 1638 C C . LYS A 1 210 ? 7.269 0.927 0.929 1.00 62.38 210 LYS A C 1
ATOM 1640 O O . LYS A 1 210 ? 6.988 0.641 2.088 1.00 62.38 210 LYS A O 1
ATOM 1645 N N . LEU A 1 211 ? 6.713 0.304 -0.118 1.00 63.09 211 LEU A N 1
ATOM 1646 C CA . LEU A 1 211 ? 5.719 -0.775 0.031 1.00 63.09 211 LEU A CA 1
ATOM 1647 C C . LEU A 1 211 ? 6.244 -1.919 0.906 1.00 63.09 211 LEU A C 1
ATOM 1649 O O . LEU A 1 211 ? 5.512 -2.446 1.739 1.00 63.09 211 LEU A O 1
ATOM 1653 N N . THR A 1 212 ? 7.533 -2.248 0.777 1.00 61.09 212 THR A N 1
ATOM 1654 C CA . THR A 1 212 ? 8.178 -3.295 1.579 1.00 61.09 212 THR A CA 1
ATOM 1655 C C . THR A 1 212 ? 8.333 -2.965 3.064 1.00 61.09 212 THR A C 1
ATOM 1657 O O . THR A 1 212 ? 8.611 -3.871 3.844 1.00 61.09 212 THR A O 1
ATOM 1660 N N . THR A 1 213 ? 8.191 -1.700 3.473 1.00 56.53 213 THR A N 1
ATOM 1661 C CA . THR A 1 213 ? 8.478 -1.268 4.850 1.00 56.53 213 THR A CA 1
ATOM 1662 C C . THR A 1 213 ? 7.245 -0.862 5.653 1.00 56.53 213 THR A C 1
ATOM 1664 O O . THR A 1 213 ? 7.345 -0.818 6.878 1.00 56.53 213 THR A O 1
ATOM 1667 N N . HIS A 1 214 ? 6.097 -0.570 5.020 1.00 51.09 214 HIS A N 1
ATOM 1668 C CA . HIS A 1 214 ? 4.975 0.075 5.726 1.00 51.09 214 HIS A CA 1
ATOM 1669 C C . HIS A 1 214 ? 3.570 -0.500 5.486 1.00 51.09 214 HIS A C 1
ATOM 1671 O O . HIS A 1 214 ? 2.651 -0.098 6.196 1.00 51.09 214 HIS A O 1
ATOM 1677 N N . VAL A 1 215 ? 3.366 -1.455 4.569 1.00 54.72 215 VAL A N 1
ATOM 1678 C CA . VAL A 1 215 ? 2.072 -2.158 4.477 1.00 54.72 215 VAL A CA 1
ATOM 1679 C C . VAL A 1 215 ? 2.073 -3.325 5.457 1.00 54.72 215 VAL A C 1
ATOM 1681 O O . VAL A 1 215 ? 2.726 -4.345 5.250 1.00 54.72 215 VAL A O 1
ATOM 1684 N N . SER A 1 216 ? 1.401 -3.116 6.582 1.00 54.12 216 SER A N 1
ATOM 1685 C CA . SER A 1 216 ? 1.439 -3.975 7.761 1.00 54.12 216 SER A CA 1
ATOM 1686 C C . SER A 1 216 ? 0.385 -5.096 7.731 1.00 54.12 216 SER A C 1
ATOM 1688 O O . SER A 1 216 ? -0.611 -5.028 7.017 1.00 54.12 216 SER A O 1
ATOM 1690 N N . LEU A 1 217 ? 0.679 -6.152 8.499 1.00 51.91 217 LEU A N 1
ATOM 1691 C CA . LEU A 1 217 ? -0.025 -7.437 8.629 1.00 51.91 217 LEU A CA 1
ATOM 1692 C C . LEU A 1 217 ? -1.544 -7.331 8.885 1.00 51.91 217 LEU A C 1
ATOM 1694 O O . LEU A 1 217 ? -1.998 -6.337 9.459 1.00 51.91 217 LEU A O 1
ATOM 1698 N N . PRO A 1 218 ? -2.326 -8.388 8.575 1.00 49.75 218 PRO A N 1
ATOM 1699 C CA . PRO A 1 218 ? -3.686 -8.506 9.087 1.00 49.75 218 PRO A CA 1
ATOM 1700 C C . PRO A 1 218 ? -3.625 -8.513 10.617 1.00 49.75 218 PRO A C 1
ATOM 1702 O O . PRO A 1 218 ? -2.825 -9.241 11.205 1.00 49.75 218 PRO A O 1
ATOM 1705 N N . LEU A 1 219 ? -4.465 -7.716 11.278 1.00 56.56 219 LEU A N 1
ATOM 1706 C CA . LEU A 1 219 ? -4.526 -7.691 12.741 1.00 56.56 219 LEU A CA 1
ATOM 1707 C C . LEU A 1 219 ? -5.327 -8.907 13.228 1.00 56.56 219 LEU A C 1
ATOM 1709 O O . LEU A 1 219 ? -6.535 -8.850 13.475 1.00 56.56 219 LEU A O 1
ATOM 1713 N N . THR A 1 220 ? -4.650 -10.053 13.263 1.00 42.59 220 THR A N 1
ATOM 1714 C CA . THR A 1 220 ? -5.099 -11.298 13.892 1.00 42.59 220 THR A CA 1
ATOM 1715 C C . THR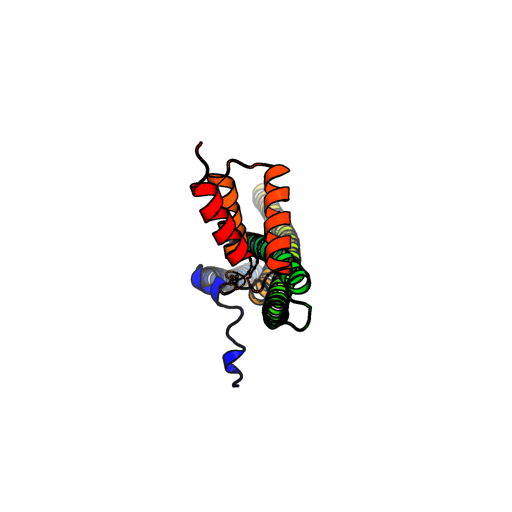 A 1 220 ? -4.767 -11.242 15.379 1.00 42.59 220 THR A C 1
ATOM 1717 O O . THR A 1 220 ? -3.598 -11.107 15.731 1.00 42.59 220 THR A O 1
ATOM 1720 N N . GLY A 1 221 ? -5.780 -11.334 16.242 1.00 45.53 221 GLY A N 1
ATOM 1721 C CA . GLY A 1 221 ? -5.601 -11.328 17.700 1.00 45.53 221 GLY A CA 1
ATOM 1722 C C . GLY A 1 221 ? -6.331 -10.213 18.446 1.00 45.53 221 GLY A C 1
ATOM 1723 O O . GLY A 1 221 ? -6.310 -10.235 19.669 1.00 45.53 221 GLY A O 1
ATOM 1724 N N . ILE A 1 222 ? -7.006 -9.294 17.741 1.00 50.38 222 ILE A N 1
ATOM 1725 C CA . ILE A 1 222 ? -7.943 -8.361 18.380 1.00 50.38 222 ILE A CA 1
ATOM 1726 C C . ILE A 1 222 ? -9.214 -9.135 18.714 1.00 50.38 222 ILE A C 1
ATOM 1728 O O . ILE A 1 222 ? -10.053 -9.373 17.844 1.00 50.38 222 ILE A O 1
ATOM 1732 N N . GLY A 1 223 ? -9.277 -9.638 19.943 1.00 46.41 223 GLY A N 1
ATOM 1733 C CA . GLY A 1 223 ? -10.400 -10.392 20.481 1.00 46.41 223 GLY A CA 1
ATOM 1734 C C . GLY A 1 223 ? -11.232 -9.482 21.369 1.00 46.41 223 GLY A C 1
ATOM 1735 O O . GLY A 1 223 ? -10.722 -8.951 22.348 1.00 46.41 223 GLY A O 1
ATOM 1736 N N . VAL A 1 224 ? -12.517 -9.314 21.056 1.00 48.03 224 VAL A N 1
ATOM 1737 C CA . VAL A 1 224 ? -13.443 -8.579 21.927 1.00 48.03 224 VAL A CA 1
ATOM 1738 C C . VAL A 1 224 ? -13.637 -9.383 23.220 1.00 48.03 224 VAL A C 1
ATOM 1740 O O . VAL A 1 224 ? -14.498 -10.252 23.305 1.00 48.03 224 VAL A O 1
ATOM 1743 N N . ALA A 1 225 ? -12.819 -9.105 24.236 1.00 44.44 225 ALA A N 1
ATOM 1744 C CA . ALA A 1 225 ? -12.851 -9.777 25.537 1.00 44.44 225 ALA A CA 1
ATOM 1745 C C . ALA A 1 225 ? -13.878 -9.174 26.524 1.00 44.44 225 ALA A C 1
ATOM 1747 O O . ALA A 1 225 ? -13.816 -9.426 27.722 1.00 44.44 225 ALA A O 1
ATOM 1748 N N . ALA A 1 226 ? -14.860 -8.401 26.047 1.00 48.81 226 ALA A N 1
ATOM 1749 C CA . ALA A 1 226 ? -15.869 -7.743 26.893 1.00 48.81 226 ALA A CA 1
ATOM 1750 C C . ALA A 1 226 ? -17.115 -8.607 27.194 1.00 48.81 226 ALA A C 1
ATOM 1752 O O . ALA A 1 226 ? -18.111 -8.112 27.721 1.00 48.81 226 ALA A O 1
ATOM 1753 N N . ALA A 1 227 ? -17.098 -9.879 26.794 1.00 43.88 227 ALA A N 1
ATOM 1754 C CA . ALA A 1 227 ? -18.298 -10.673 26.548 1.00 43.88 227 ALA A CA 1
ATOM 1755 C C . ALA A 1 227 ? -19.188 -10.960 27.775 1.00 43.88 227 ALA A C 1
ATOM 1757 O O . ALA A 1 227 ? -20.380 -11.182 27.594 1.00 43.88 227 ALA A O 1
ATOM 1758 N N . HIS A 1 228 ? -18.686 -10.948 29.011 1.00 49.16 228 HIS A N 1
ATOM 1759 C CA . HIS A 1 228 ? -19.458 -11.570 30.098 1.00 49.16 228 HIS A CA 1
ATOM 1760 C C . HIS A 1 228 ? -20.325 -10.641 30.954 1.00 49.16 228 HIS A C 1
ATOM 1762 O O . HIS A 1 228 ? -21.356 -11.086 31.435 1.00 49.16 228 HIS A O 1
ATOM 1768 N N . VAL A 1 229 ? -20.016 -9.349 31.100 1.00 49.03 229 VAL A N 1
ATOM 1769 C CA . VAL A 1 229 ? -20.726 -8.526 32.109 1.00 49.03 229 VAL A CA 1
ATOM 1770 C C . VAL A 1 229 ? -21.933 -7.756 31.541 1.00 49.03 229 VAL A C 1
ATOM 1772 O O . VAL A 1 229 ? -22.894 -7.500 32.259 1.00 49.03 229 VAL A O 1
ATOM 1775 N N . GLY A 1 230 ? -21.925 -7.410 30.246 1.00 47.38 230 GLY A N 1
ATOM 1776 C CA . GLY A 1 230 ? -23.018 -6.664 29.595 1.00 47.38 230 GLY A CA 1
ATOM 1777 C C . GLY A 1 230 ? -23.973 -7.517 28.752 1.00 47.38 230 GLY A C 1
ATOM 1778 O O . GLY A 1 230 ? -25.162 -7.210 28.681 1.00 47.38 230 GLY A O 1
ATOM 1779 N N . MET A 1 231 ? -23.478 -8.598 28.134 1.00 45.09 231 MET A N 1
ATOM 1780 C CA . MET A 1 231 ? -24.292 -9.429 27.235 1.00 45.09 231 MET A CA 1
ATOM 1781 C C . MET A 1 231 ? -25.294 -10.304 27.982 1.00 45.09 231 MET A C 1
ATOM 1783 O O . MET A 1 231 ? -26.378 -10.535 27.463 1.00 45.09 231 MET A O 1
ATOM 1787 N N . GLU A 1 232 ? -24.972 -10.763 29.195 1.00 52.44 232 GLU A N 1
ATOM 1788 C CA . GLU A 1 232 ? -25.917 -11.533 30.012 1.00 52.44 232 GLU A CA 1
ATOM 1789 C C . GLU A 1 232 ? -27.129 -10.681 30.399 1.00 52.44 232 GLU A C 1
ATOM 1791 O O . GLU A 1 232 ? -28.251 -11.160 30.320 1.00 52.44 232 GLU A O 1
ATOM 1796 N N . TYR A 1 233 ? -26.936 -9.3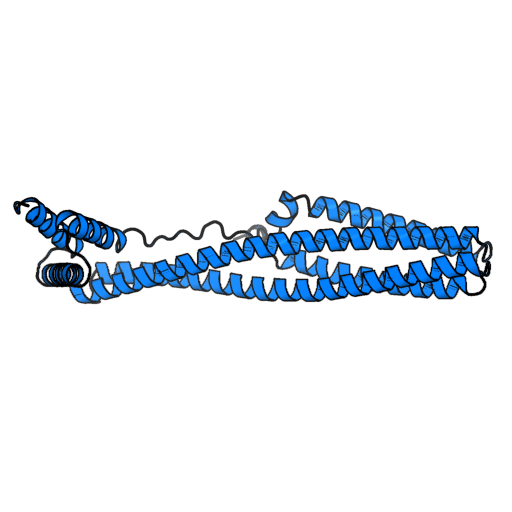97 30.717 1.00 53.03 233 TYR A N 1
ATOM 1797 C CA . TYR A 1 233 ? -28.038 -8.485 31.024 1.00 53.03 233 TYR A CA 1
ATOM 1798 C C . TYR A 1 233 ? -28.897 -8.163 29.791 1.00 53.03 233 TYR A C 1
ATOM 1800 O O . TYR A 1 233 ? -30.118 -8.228 29.875 1.00 53.03 233 TYR A O 1
ATOM 1808 N N . GLU A 1 234 ? -28.280 -7.854 28.644 1.00 52.75 234 GLU A N 1
ATOM 1809 C CA . GLU A 1 234 ? -29.001 -7.542 27.397 1.00 52.75 234 GLU A CA 1
ATOM 1810 C C . GLU A 1 234 ? -29.758 -8.783 26.881 1.00 52.75 234 GLU A C 1
ATOM 1812 O O . GLU A 1 234 ? -30.950 -8.700 26.610 1.00 52.75 234 GLU A O 1
ATOM 1817 N N . ALA A 1 235 ? -29.132 -9.968 26.893 1.00 53.41 235 ALA A N 1
ATOM 1818 C CA . ALA A 1 235 ? -29.789 -11.232 26.544 1.00 53.41 235 ALA A CA 1
ATOM 1819 C C . ALA A 1 235 ? -30.906 -11.619 27.530 1.00 53.41 235 ALA A C 1
ATOM 1821 O O . ALA A 1 235 ? -31.915 -12.206 27.133 1.00 53.41 235 ALA A O 1
ATOM 1822 N N . GLN A 1 236 ? -30.744 -11.300 28.817 1.00 55.19 236 GLN A N 1
ATOM 1823 C CA . GLN A 1 236 ? -31.784 -11.509 29.820 1.00 55.19 236 GLN A CA 1
ATOM 1824 C C . GLN A 1 236 ? -32.958 -10.543 29.611 1.00 55.19 236 GLN A C 1
ATOM 1826 O O . GLN A 1 236 ? -34.109 -10.956 29.725 1.00 55.19 236 GLN A O 1
ATOM 1831 N N . MET A 1 237 ? -32.696 -9.290 29.232 1.00 58.50 237 MET A N 1
ATOM 1832 C CA . MET A 1 237 ? -33.739 -8.315 28.897 1.00 58.50 237 MET A CA 1
ATOM 1833 C C . MET A 1 237 ? -34.430 -8.623 27.568 1.00 58.50 237 MET A C 1
ATOM 1835 O O . MET A 1 237 ? -35.644 -8.468 27.486 1.00 58.50 237 MET A O 1
ATOM 1839 N N . ASP A 1 238 ? -33.717 -9.160 26.578 1.00 58.84 238 ASP A N 1
ATOM 1840 C CA . ASP A 1 238 ? -34.308 -9.661 25.333 1.00 58.84 238 ASP A CA 1
ATOM 1841 C C . ASP A 1 238 ? -35.262 -10.835 25.602 1.00 58.84 238 ASP A C 1
ATOM 1843 O O . ASP A 1 238 ? -36.356 -10.898 25.037 1.00 58.84 238 ASP A O 1
ATOM 1847 N N . LYS A 1 239 ? -34.908 -11.744 26.523 1.00 55.53 239 LYS A N 1
ATOM 1848 C CA . LYS A 1 239 ? -35.829 -12.796 26.989 1.00 55.53 239 LYS A CA 1
ATOM 1849 C C . LYS A 1 239 ? -37.031 -12.216 27.730 1.00 55.53 239 LYS A C 1
ATOM 1851 O O . LYS A 1 239 ? -38.153 -12.648 27.476 1.00 55.53 239 LYS A O 1
ATOM 1856 N N . VAL A 1 240 ? -36.824 -11.240 28.617 1.00 60.81 240 VAL A N 1
ATOM 1857 C CA . VAL A 1 240 ? -37.919 -10.552 29.321 1.00 60.81 240 VAL A CA 1
ATOM 1858 C C . VAL A 1 240 ? -38.845 -9.853 28.323 1.00 60.81 240 VAL A C 1
ATOM 1860 O O . VAL A 1 240 ? -40.058 -9.988 28.452 1.00 60.81 240 VAL A O 1
ATOM 1863 N N . ALA A 1 241 ? -38.320 -9.183 27.296 1.00 54.03 241 ALA A N 1
ATOM 1864 C CA . ALA A 1 241 ? -39.099 -8.558 26.228 1.00 54.03 241 ALA A CA 1
ATOM 1865 C C . ALA A 1 241 ? -39.913 -9.595 25.440 1.00 54.03 241 ALA A C 1
ATOM 1867 O O . ALA A 1 241 ? -41.117 -9.430 25.254 1.00 54.03 241 ALA A O 1
ATOM 1868 N N . ALA A 1 242 ? -39.274 -10.697 25.036 1.00 57.53 242 ALA A N 1
ATOM 1869 C CA . ALA A 1 242 ? -39.914 -11.765 24.272 1.00 57.53 242 ALA A CA 1
ATOM 1870 C C . ALA A 1 242 ? -41.024 -12.486 25.056 1.00 57.53 242 ALA A C 1
ATOM 1872 O O . ALA A 1 242 ? -42.031 -12.874 24.471 1.00 57.53 242 ALA A O 1
ATOM 1873 N N . ILE A 1 243 ? -40.855 -12.661 26.371 1.00 51.56 243 ILE A N 1
ATOM 1874 C CA . ILE A 1 243 ? -41.831 -13.339 27.238 1.00 51.56 243 ILE A CA 1
ATOM 1875 C C . ILE A 1 243 ? -42.952 -12.390 27.673 1.00 51.56 243 ILE A C 1
ATOM 1877 O O . ILE A 1 243 ? -44.104 -12.803 27.744 1.00 51.56 243 ILE A O 1
ATOM 1881 N N . SER A 1 244 ? -42.637 -11.126 27.962 1.00 59.72 244 SER A N 1
ATOM 1882 C CA . SER A 1 244 ? -43.631 -10.137 28.406 1.00 59.72 244 SER A CA 1
ATOM 1883 C C . SER A 1 244 ? -44.398 -9.466 27.263 1.00 59.72 244 SER A C 1
ATOM 1885 O O . SER A 1 244 ? -45.411 -8.820 27.517 1.00 59.72 244 SER A O 1
ATOM 1887 N N . GLY A 1 245 ? -43.915 -9.564 26.019 1.00 57.53 245 GLY A N 1
ATOM 1888 C CA . GLY A 1 245 ? -44.469 -8.850 24.865 1.00 57.53 245 GLY A CA 1
ATOM 1889 C C . GLY A 1 245 ? -44.230 -7.332 24.890 1.00 57.53 245 GLY A C 1
ATOM 1890 O O . GLY A 1 245 ? -44.758 -6.613 24.041 1.00 57.53 245 GLY A O 1
ATOM 1891 N N . ALA A 1 246 ? -43.451 -6.825 25.852 1.00 65.12 246 ALA A N 1
ATOM 1892 C CA . ALA A 1 246 ? -43.178 -5.403 26.001 1.00 65.12 246 ALA A CA 1
ATOM 1893 C C . ALA A 1 246 ? -42.217 -4.901 24.913 1.00 65.12 246 ALA A C 1
ATOM 1895 O O . ALA A 1 246 ? -41.159 -5.480 24.673 1.00 65.12 246 ALA A O 1
ATOM 1896 N N . THR A 1 247 ? -42.559 -3.777 24.280 1.00 64.88 247 THR A N 1
ATOM 1897 C CA . THR A 1 247 ? -41.714 -3.106 23.280 1.00 64.88 247 THR A CA 1
ATOM 1898 C C . THR A 1 247 ? -41.590 -1.615 23.596 1.00 64.88 247 THR A C 1
ATOM 1900 O O . THR A 1 247 ? -42.384 -1.059 24.357 1.00 64.88 247 THR A O 1
ATOM 1903 N N . GLY A 1 248 ? -40.570 -0.954 23.041 1.00 73.44 248 GLY A N 1
ATOM 1904 C CA . GLY A 1 248 ? -40.406 0.500 23.150 1.00 73.44 248 GLY A CA 1
ATOM 1905 C C . GLY A 1 248 ? -40.347 1.011 24.596 1.00 73.44 248 GLY A C 1
ATOM 1906 O O . GLY A 1 248 ? -39.493 0.598 25.381 1.00 73.44 248 GLY A O 1
ATOM 1907 N N . ASP A 1 249 ? -41.242 1.936 24.948 1.00 68.50 249 ASP A N 1
ATOM 1908 C CA . ASP A 1 249 ? -41.241 2.600 26.258 1.00 68.50 249 ASP A CA 1
ATOM 1909 C C . ASP A 1 249 ? -41.614 1.670 27.421 1.00 68.50 249 ASP A C 1
ATOM 1911 O O . ASP A 1 249 ? -41.150 1.877 28.544 1.00 68.50 249 ASP A O 1
ATOM 1915 N N . ASP A 1 250 ? -42.405 0.625 27.175 1.00 66.62 250 ASP A N 1
ATOM 1916 C CA . ASP A 1 250 ? -42.765 -0.338 28.217 1.00 66.62 250 ASP A CA 1
ATOM 1917 C C . ASP A 1 250 ? -41.607 -1.287 28.534 1.00 66.62 250 ASP A C 1
ATOM 1919 O O . ASP A 1 250 ? -41.373 -1.597 29.704 1.00 66.62 250 ASP A O 1
ATOM 1923 N N . LEU A 1 251 ? -40.793 -1.636 27.532 1.00 70.94 251 LEU A N 1
ATOM 1924 C CA . LEU A 1 251 ? -39.542 -2.359 27.763 1.00 70.94 251 LEU A CA 1
ATOM 1925 C C . LEU A 1 251 ? -38.561 -1.512 28.586 1.00 70.94 251 LEU A C 1
ATOM 1927 O O . LEU A 1 251 ? -38.020 -1.991 29.578 1.00 70.94 251 LEU A O 1
ATOM 1931 N N . LYS A 1 252 ? -38.424 -0.217 28.273 1.00 68.88 252 LYS A N 1
ATOM 1932 C CA . LYS A 1 252 ? -37.623 0.715 29.089 1.00 68.88 252 LYS A CA 1
ATOM 1933 C C . LYS A 1 252 ? -38.103 0.817 30.535 1.00 68.88 252 LYS A C 1
ATOM 1935 O O . LYS A 1 252 ? -37.289 0.992 31.440 1.00 68.88 252 LYS A O 1
ATOM 1940 N N . LYS A 1 253 ? -39.413 0.750 30.795 1.00 73.06 253 LYS A N 1
ATOM 1941 C CA . LYS A 1 253 ? -39.930 0.726 32.177 1.00 73.06 253 LYS A CA 1
ATOM 1942 C C . LYS A 1 253 ? -39.514 -0.550 32.900 1.00 73.06 253 LYS A C 1
ATOM 1944 O O . LYS A 1 253 ? -39.129 -0.463 34.064 1.00 73.06 253 LYS A O 1
ATOM 1949 N N . LEU A 1 254 ? -39.560 -1.698 32.225 1.00 66.00 254 LEU A N 1
ATOM 1950 C CA . LEU A 1 254 ? -39.103 -2.975 32.777 1.00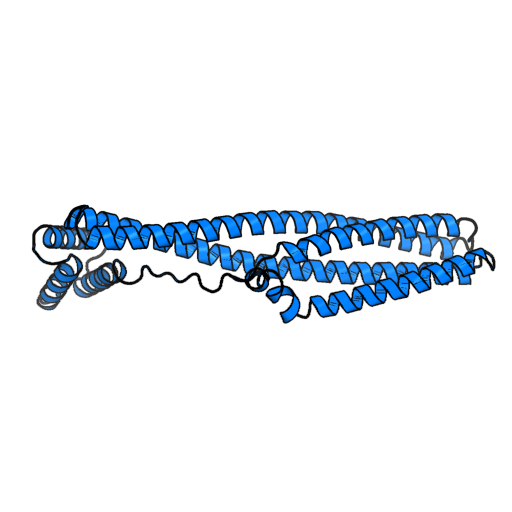 66.00 254 LEU A CA 1
ATOM 1951 C C . LEU A 1 254 ? -37.593 -2.964 33.038 1.00 66.00 254 LEU A C 1
ATOM 1953 O O . LEU A 1 254 ? -37.173 -3.344 34.127 1.00 66.00 254 LEU A O 1
ATOM 1957 N N . GLU A 1 255 ? -36.793 -2.422 32.118 1.00 62.09 255 GLU A N 1
ATOM 1958 C CA . GLU A 1 255 ? -35.353 -2.213 32.309 1.00 62.09 255 GLU A CA 1
ATOM 1959 C C . GLU A 1 255 ? -35.072 -1.323 33.523 1.00 62.09 255 GLU A C 1
ATOM 1961 O O . GLU A 1 255 ? -34.314 -1.696 34.416 1.00 62.09 255 GLU A O 1
ATOM 1966 N N . ASN A 1 256 ? -35.728 -0.162 33.603 1.00 70.38 256 ASN A N 1
ATOM 1967 C CA . ASN A 1 256 ? -35.575 0.756 34.730 1.00 70.38 256 ASN A CA 1
ATOM 1968 C C . ASN A 1 256 ? -36.005 0.106 36.048 1.00 70.38 256 ASN A C 1
ATOM 1970 O O . ASN A 1 256 ? -35.388 0.352 37.085 1.00 70.38 256 ASN A O 1
ATOM 1974 N N . LYS A 1 257 ? -37.036 -0.746 36.023 1.00 66.12 257 LYS A N 1
ATOM 1975 C CA . LYS A 1 257 ? -37.488 -1.481 37.203 1.00 66.12 257 LYS A CA 1
ATOM 1976 C C . LYS A 1 257 ? -36.496 -2.565 37.609 1.00 66.12 257 LYS A C 1
ATOM 1978 O O . LYS A 1 257 ? -36.234 -2.714 38.798 1.00 66.12 257 LYS A O 1
ATOM 1983 N N . ALA A 1 258 ? -35.912 -3.287 36.658 1.00 61.91 258 ALA A N 1
ATOM 1984 C CA . ALA A 1 258 ? -34.867 -4.275 36.915 1.00 61.91 258 ALA A CA 1
ATOM 1985 C C . ALA A 1 258 ? -33.612 -3.634 37.500 1.00 61.91 258 ALA A C 1
ATOM 1987 O O . ALA A 1 258 ? -33.059 -4.138 38.478 1.00 61.91 258 ALA A O 1
ATOM 1988 N N . GLN A 1 259 ? -33.230 -2.469 36.979 1.00 57.25 259 GLN A N 1
ATOM 1989 C CA . GLN A 1 259 ? -32.161 -1.650 37.538 1.00 57.25 259 GLN A CA 1
ATOM 1990 C C . GLN A 1 259 ? -32.495 -1.156 38.949 1.00 57.25 259 GLN A C 1
ATOM 1992 O O . GLN A 1 259 ? -31.659 -1.264 39.840 1.00 57.25 259 GLN A O 1
ATOM 1997 N N . GLU A 1 260 ? -33.714 -0.659 39.184 1.00 58.38 260 GLU A N 1
ATOM 1998 C CA . GLU A 1 260 ? -34.160 -0.218 40.512 1.00 58.38 260 GLU A CA 1
ATOM 1999 C C . GLU A 1 260 ? -34.116 -1.368 41.529 1.00 58.38 260 GLU A C 1
ATOM 2001 O O . GLU A 1 260 ? -33.657 -1.186 42.656 1.00 58.38 260 GLU A O 1
ATOM 2006 N N . MET A 1 261 ? -34.567 -2.560 41.135 1.00 56.75 261 MET A N 1
ATOM 2007 C CA . MET A 1 261 ? -34.585 -3.742 41.996 1.00 56.75 261 MET A CA 1
ATOM 2008 C C . MET A 1 261 ? -33.176 -4.289 42.247 1.00 56.75 261 MET A C 1
ATOM 2010 O O . MET A 1 261 ? -32.869 -4.638 43.385 1.00 56.75 261 MET A O 1
ATOM 2014 N N . GLY A 1 262 ? -32.297 -4.300 41.241 1.00 49.28 262 GLY A N 1
ATOM 2015 C CA . GLY A 1 262 ? -30.883 -4.653 41.415 1.00 49.28 262 GLY A CA 1
ATOM 2016 C C . GLY A 1 262 ? -30.127 -3.658 42.304 1.00 49.28 262 GLY A C 1
ATOM 2017 O O . GLY A 1 262 ? -29.303 -4.058 43.113 1.00 49.28 262 GLY A O 1
ATOM 2018 N N . ALA A 1 263 ? -30.455 -2.365 42.229 1.00 46.59 263 ALA A N 1
ATOM 2019 C CA . ALA A 1 263 ? -29.868 -1.338 43.093 1.00 46.59 263 ALA A CA 1
ATOM 2020 C C . ALA A 1 263 ? -30.408 -1.368 44.539 1.00 46.59 263 ALA A C 1
ATOM 2022 O O . ALA A 1 263 ? -29.725 -0.939 45.466 1.00 46.59 263 ALA A O 1
ATOM 2023 N N . LYS A 1 264 ? -31.645 -1.842 44.753 1.00 47.47 264 LYS A N 1
ATOM 2024 C CA . LYS A 1 264 ? -32.297 -1.883 46.079 1.00 47.47 264 LYS A CA 1
ATOM 2025 C C . LYS A 1 264 ? -32.161 -3.218 46.812 1.00 47.47 264 LYS A C 1
ATOM 2027 O O . LYS A 1 264 ? -32.482 -3.284 47.998 1.00 47.47 264 LYS A O 1
ATOM 2032 N N . THR A 1 265 ? -31.727 -4.282 46.143 1.00 46.16 265 THR A N 1
ATOM 2033 C CA . THR A 1 265 ? -31.623 -5.630 46.723 1.00 46.16 265 THR A CA 1
ATOM 2034 C C . THR A 1 265 ? -30.180 -6.139 46.666 1.00 46.16 265 THR A C 1
ATOM 2036 O O . THR A 1 265 ? -29.350 -5.584 45.962 1.00 46.16 265 THR A O 1
ATOM 2039 N N . LYS A 1 266 ? -29.841 -7.198 47.417 1.00 37.09 266 LYS A N 1
ATOM 2040 C CA . LYS A 1 266 ? -28.494 -7.814 47.387 1.00 37.09 266 LYS A CA 1
ATOM 2041 C C . LYS A 1 266 ? -28.181 -8.571 46.079 1.00 37.09 266 LYS A C 1
ATOM 2043 O O . LYS A 1 266 ? -27.175 -9.274 46.026 1.00 37.09 266 LYS A O 1
ATOM 2048 N N . PHE A 1 267 ? -29.050 -8.492 45.075 1.00 49.53 267 PHE A N 1
ATOM 2049 C CA . PHE A 1 267 ? -28.975 -9.277 43.847 1.00 49.53 267 PHE A CA 1
ATOM 2050 C C . PHE A 1 267 ? -28.565 -8.404 42.669 1.00 49.53 267 PHE A C 1
ATOM 2052 O O . PHE A 1 267 ? -28.925 -7.231 42.599 1.00 49.53 267 PHE A O 1
ATOM 2059 N N . SER A 1 268 ? -27.822 -8.984 41.728 1.00 50.31 268 SER A N 1
ATOM 2060 C CA . SER A 1 268 ? -27.385 -8.257 40.545 1.00 50.31 268 SER A CA 1
ATOM 2061 C C . SER A 1 268 ? -28.556 -7.901 39.626 1.00 50.31 268 SER A C 1
ATOM 2063 O O . SER A 1 268 ? -29.599 -8.551 39.647 1.00 50.31 268 SER A O 1
ATOM 2065 N N . ALA A 1 269 ? -28.402 -6.884 38.773 1.00 53.88 269 ALA A N 1
ATOM 2066 C CA . ALA A 1 269 ? -29.444 -6.514 37.807 1.00 53.88 269 ALA A CA 1
ATOM 2067 C C . ALA A 1 269 ? -29.824 -7.680 36.862 1.00 53.88 269 ALA A C 1
ATOM 2069 O O . ALA A 1 269 ? -30.984 -7.801 36.473 1.00 53.88 269 ALA A O 1
ATOM 2070 N N . ALA A 1 270 ? -28.875 -8.575 36.554 1.00 50.06 270 ALA A N 1
ATOM 2071 C CA . ALA A 1 270 ? -29.131 -9.816 35.818 1.00 50.06 270 ALA A CA 1
ATOM 2072 C C . ALA A 1 270 ? -29.991 -10.806 36.629 1.00 50.06 270 ALA A C 1
ATOM 2074 O O . ALA A 1 270 ? -30.984 -11.313 36.116 1.00 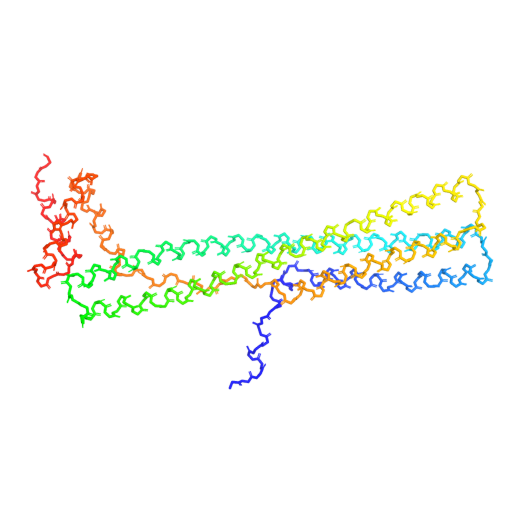50.06 270 ALA A O 1
ATOM 2075 N N . GLN A 1 271 ? -29.693 -10.999 37.920 1.00 53.25 271 GLN A N 1
ATOM 2076 C CA . GLN A 1 271 ? -30.499 -11.831 38.829 1.00 53.25 271 GLN A CA 1
ATOM 2077 C C . GLN A 1 271 ? -31.904 -11.250 39.063 1.00 53.25 271 GLN A C 1
ATOM 2079 O O . GLN A 1 271 ? -32.887 -11.984 39.166 1.00 53.25 271 GLN A O 1
ATOM 2084 N N . ALA A 1 272 ? -32.028 -9.922 39.105 1.00 62.34 272 ALA A N 1
ATOM 2085 C CA . ALA A 1 272 ? -33.322 -9.249 39.138 1.00 62.34 272 ALA A CA 1
ATOM 2086 C C . ALA A 1 272 ? -34.112 -9.484 37.834 1.00 62.34 272 ALA A C 1
ATOM 2088 O O . ALA A 1 272 ? -35.321 -9.711 37.890 1.00 62.34 272 ALA A O 1
ATOM 2089 N N . GLY A 1 273 ? -33.433 -9.494 36.681 1.00 62.25 273 GLY A N 1
ATOM 2090 C CA . GLY A 1 273 ? -34.005 -9.852 35.380 1.00 62.25 273 GLY A CA 1
ATOM 2091 C C . GLY A 1 273 ? -34.492 -11.305 35.298 1.00 62.25 273 GLY A C 1
ATOM 2092 O O . GLY A 1 273 ? -35.582 -11.546 34.790 1.00 62.25 273 GLY A O 1
ATOM 2093 N N . GLU A 1 274 ? -33.753 -12.274 35.849 1.00 60.88 274 GLU A N 1
ATOM 2094 C CA . GLU A 1 274 ? -34.204 -13.676 35.996 1.00 60.88 274 GLU A CA 1
ATOM 2095 C C . GLU A 1 274 ? -35.469 -13.798 36.855 1.00 60.88 274 GLU A C 1
ATOM 2097 O O . GLU A 1 274 ? -36.405 -14.517 36.500 1.00 60.88 274 GLU A O 1
ATOM 2102 N N . GLY A 1 275 ? -35.550 -13.041 37.952 1.00 65.31 275 GLY A N 1
ATOM 2103 C CA . GLY A 1 275 ? -36.762 -12.977 38.770 1.00 65.31 275 GLY A CA 1
ATOM 2104 C C . GLY A 1 275 ? -37.969 -12.426 38.002 1.00 65.31 275 GLY A C 1
ATOM 2105 O O . GLY A 1 275 ? -39.075 -12.951 38.128 1.00 65.31 275 GLY A O 1
ATOM 2106 N N . MET A 1 276 ? -37.765 -11.399 37.171 1.00 66.69 276 MET A N 1
ATOM 2107 C CA . MET A 1 276 ? -38.822 -10.843 36.316 1.00 66.69 276 MET A CA 1
ATOM 2108 C C . MET A 1 276 ? -39.236 -11.802 35.204 1.00 66.69 276 MET A C 1
ATOM 2110 O O . MET A 1 276 ? -40.429 -11.926 34.943 1.00 66.69 276 MET A O 1
ATOM 2114 N N . GLU A 1 277 ? -38.286 -12.521 34.600 1.00 59.44 277 GLU A N 1
ATOM 2115 C CA . GLU A 1 277 ? -38.564 -13.585 33.629 1.00 59.44 277 GLU A CA 1
ATOM 2116 C C . GLU A 1 277 ? -39.482 -14.652 34.239 1.00 59.44 277 GLU A C 1
ATOM 2118 O O . GLU A 1 277 ? -40.493 -15.028 33.644 1.00 59.44 277 GLU A O 1
ATOM 2123 N N . TYR A 1 278 ? -39.154 -15.120 35.447 1.00 65.19 278 TYR A N 1
ATOM 2124 C CA . TYR A 1 278 ? -39.946 -16.131 36.142 1.00 65.19 278 TYR A CA 1
ATOM 2125 C C . TYR A 1 278 ? -41.367 -15.639 36.448 1.00 65.19 278 TYR A C 1
ATOM 2127 O O . TYR A 1 278 ? -42.331 -16.377 36.254 1.00 65.19 278 TYR A O 1
ATOM 2135 N N . MET A 1 279 ? -41.516 -14.379 36.863 1.00 65.38 279 MET A N 1
ATOM 2136 C CA . MET A 1 279 ? -42.829 -13.779 37.123 1.00 65.38 279 MET A CA 1
ATOM 2137 C C . MET A 1 279 ? -43.638 -13.565 35.839 1.00 65.38 279 MET A C 1
ATOM 2139 O O . MET A 1 279 ? -44.840 -13.815 35.833 1.00 65.38 279 MET A O 1
ATOM 2143 N N . ALA A 1 280 ? -42.992 -13.165 34.740 1.00 61.75 280 ALA A N 1
ATOM 2144 C CA . ALA A 1 280 ? -43.650 -12.969 33.450 1.00 61.75 280 ALA A CA 1
ATOM 2145 C C . ALA A 1 280 ? -44.182 -14.287 32.860 1.00 61.75 280 ALA A C 1
ATOM 2147 O O . ALA A 1 280 ? -45.269 -14.301 32.295 1.00 61.75 280 ALA A O 1
ATOM 2148 N N . LYS A 1 281 ? -43.480 -15.414 33.061 1.00 59.72 281 LYS A N 1
ATOM 2149 C CA . LYS A 1 281 ? -43.954 -16.753 32.652 1.00 59.72 281 LYS A CA 1
ATOM 2150 C C . LYS A 1 281 ? -45.186 -17.248 33.421 1.00 59.72 281 LYS A C 1
ATOM 2152 O O . LYS A 1 281 ? -45.847 -18.172 32.957 1.00 59.72 281 LYS A O 1
ATOM 2157 N N . LEU A 1 282 ? -45.465 -16.694 34.602 1.00 54.94 282 LEU A N 1
ATOM 2158 C CA . LEU A 1 282 ? -46.570 -17.111 35.476 1.00 54.94 282 LEU A CA 1
ATOM 2159 C C . LEU A 1 282 ? -47.849 -16.287 35.277 1.00 54.94 282 LEU A C 1
ATOM 2161 O O . LEU A 1 282 ? -48.881 -16.617 35.863 1.00 54.94 282 LEU A O 1
ATOM 2165 N N . LEU A 1 283 ? -47.797 -15.226 34.470 1.00 47.22 283 LEU A N 1
ATOM 2166 C CA . LEU A 1 283 ? -48.971 -14.436 34.122 1.00 47.22 283 LEU A CA 1
ATOM 2167 C C . LEU A 1 283 ? -49.703 -15.112 32.948 1.00 47.22 283 LEU A C 1
ATOM 2169 O O . LEU A 1 283 ? -49.067 -15.418 31.939 1.00 47.22 283 LEU A O 1
ATOM 2173 N N . PRO A 1 284 ? -51.015 -15.391 33.062 1.00 45.97 284 PRO A N 1
ATOM 2174 C CA . PRO A 1 284 ? -51.782 -15.948 31.955 1.00 45.97 284 PRO A CA 1
ATOM 2175 C C . PRO A 1 284 ? -51.855 -14.933 30.807 1.00 45.97 284 PRO A C 1
ATOM 2177 O O . PRO A 1 284 ? -51.985 -13.733 31.053 1.00 45.97 284 PRO A O 1
ATOM 2180 N N . SER A 1 285 ? -51.730 -15.446 29.581 1.00 50.53 285 SER A N 1
ATOM 2181 C CA . SER A 1 285 ? -51.762 -14.691 28.319 1.00 50.53 285 SER A CA 1
ATOM 2182 C C . SER A 1 285 ? -53.057 -13.914 28.111 1.00 50.53 285 SER A C 1
ATOM 2184 O O . SER A 1 285 ? -54.129 -14.465 28.455 1.00 50.53 285 SER A O 1
#

Foldseek 3Di:
DDPVVVPPWQPDVCVVVCLVVQVVVLVVQLVVLVVQLVVLLVCCVPVDLDLVSLVSNLVSLVSLLVSLVSLLVSLVVLLVVLVVL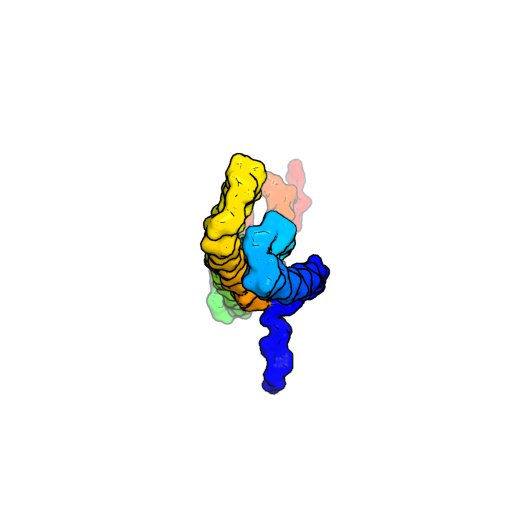LVVLVVVLVVLVVLLVLLVVLLVLCCLQPNCPDPSNVVSVVLNVVSVVLSVVSVVLSVQSVVLSVVLVVLSVVLVVLSVVLVVLSVVLVVCCVPPVDSPCSVVSSVVSVVSSVVSVVSSVVSVVSSSPRSTDRPPPPDSPSPDRRVLLVVLLVLLCVLQVDDDVRSVVVLVVLSVPSSVDPHHSSVSSVVSSVVSNPDDD

pLDDT: mean 71.93, std 15.24, range [31.08, 94.38]

Secondary structure (DSSP, 8-state):
--TTGGG-SSSHHHHHTSHHHHHHHHHHHHHHHHHHHHHHHHHHHHS-S-HHHHHHHHHHHHHHHHHHHHHHHHHHHHHHHHHHHHHHHHHHHHHHHHHHHHHHHHHHHHHHHH-TTSHHHHHHHHHHHHHHHHHHHHHHHHHHHHHHHHHHHHHHHHHHHHHHHHHHHHHHHHHHHHHH---TTHHHHHHHHHHHHHHHHHHHHHHHHHHHHH-PPP-TT-----TTTSHHHHHHHHHHHHHH---HHHHHHHHHHHHHHHHHSSS-HHHHHHHHHHHHHTS--